Protein AF-A0A843I2T6-F1 (afdb_monomer_lite)

Structure (mmCIF, N/CA/C/O backbone):
data_AF-A0A843I2T6-F1
#
_entry.id   AF-A0A843I2T6-F1
#
loop_
_atom_site.group_PDB
_atom_site.id
_atom_site.type_symbol
_atom_site.label_atom_id
_atom_site.label_alt_id
_atom_site.label_comp_id
_atom_site.label_asym_id
_atom_site.label_entity_id
_atom_site.label_seq_id
_atom_site.pdbx_PDB_ins_code
_atom_site.Cartn_x
_atom_site.Cartn_y
_atom_site.Cartn_z
_atom_site.occupancy
_atom_site.B_iso_or_equiv
_atom_site.auth_seq_id
_atom_site.auth_comp_id
_atom_site.auth_asym_id
_atom_site.auth_atom_id
_atom_site.pdbx_PDB_model_num
ATOM 1 N N . MET A 1 1 ? 21.622 -1.164 7.988 1.00 32.25 1 MET A N 1
ATOM 2 C CA . MET A 1 1 ? 21.904 0.222 7.552 1.00 32.25 1 MET A CA 1
ATOM 3 C C . MET A 1 1 ? 20.884 0.570 6.472 1.00 32.25 1 MET A C 1
ATOM 5 O O . MET A 1 1 ? 20.943 -0.010 5.396 1.00 32.25 1 MET A O 1
ATOM 9 N N . PHE A 1 2 ? 19.864 1.380 6.776 1.00 34.75 2 PHE A N 1
ATOM 10 C CA . PHE A 1 2 ? 18.847 1.743 5.781 1.00 34.75 2 PHE A CA 1
ATOM 11 C C . PHE A 1 2 ? 19.464 2.736 4.789 1.00 34.75 2 PHE A C 1
ATOM 13 O O . PHE A 1 2 ? 19.715 3.884 5.145 1.00 34.75 2 PHE A O 1
ATOM 20 N N . ASN A 1 3 ? 19.714 2.302 3.551 1.00 35.28 3 ASN A N 1
ATOM 21 C CA . ASN A 1 3 ? 20.099 3.188 2.451 1.00 35.28 3 ASN A CA 1
ATOM 22 C C . ASN A 1 3 ? 18.896 4.063 2.053 1.00 35.28 3 ASN A C 1
ATOM 24 O O . ASN A 1 3 ? 18.200 3.804 1.071 1.00 35.28 3 ASN A O 1
ATOM 28 N N . LEU A 1 4 ? 18.616 5.097 2.847 1.00 48.75 4 LEU A N 1
ATOM 29 C CA . LEU A 1 4 ? 17.686 6.161 2.485 1.00 48.75 4 LEU A CA 1
ATOM 30 C C . LEU A 1 4 ? 18.359 7.042 1.422 1.00 48.75 4 LEU A C 1
ATOM 32 O O . LEU A 1 4 ? 19.237 7.844 1.722 1.00 48.75 4 LEU A O 1
ATOM 36 N N . GLN A 1 5 ? 17.974 6.867 0.156 1.00 47.53 5 GLN A N 1
ATOM 37 C CA . GLN A 1 5 ? 18.335 7.811 -0.905 1.00 47.53 5 GLN A CA 1
ATOM 38 C C . GLN A 1 5 ? 17.793 9.218 -0.599 1.00 47.53 5 GLN A C 1
ATOM 40 O O . GLN A 1 5 ? 16.649 9.357 -0.166 1.00 47.53 5 GLN A O 1
ATOM 45 N N . LYS A 1 6 ? 18.606 10.238 -0.931 1.00 48.12 6 LYS A N 1
ATOM 46 C CA . LYS A 1 6 ? 18.388 11.690 -0.727 1.00 48.12 6 LYS A CA 1
ATOM 47 C C . LYS A 1 6 ? 17.007 12.218 -1.135 1.00 48.12 6 LYS A C 1
ATOM 49 O O . LYS A 1 6 ? 16.535 13.198 -0.576 1.00 48.12 6 LYS A O 1
ATOM 54 N N . SER A 1 7 ? 16.359 11.578 -2.103 1.00 47.12 7 SER A N 1
ATOM 55 C CA . SER A 1 7 ? 14.939 11.758 -2.391 1.00 47.12 7 SER A CA 1
ATOM 56 C C . SER A 1 7 ? 14.423 10.469 -3.017 1.00 47.12 7 SER A C 1
ATOM 58 O O . SER A 1 7 ? 15.117 9.859 -3.833 1.00 47.12 7 SER A O 1
ATOM 60 N N . ILE A 1 8 ? 13.228 10.029 -2.636 1.00 53.94 8 ILE A N 1
ATOM 61 C CA . ILE A 1 8 ? 12.540 8.986 -3.392 1.00 53.94 8 ILE A CA 1
ATOM 62 C C . ILE A 1 8 ? 11.817 9.704 -4.530 1.00 53.94 8 ILE A C 1
ATOM 64 O O . ILE A 1 8 ? 10.924 10.504 -4.236 1.00 53.94 8 ILE A O 1
ATOM 68 N N . PRO A 1 9 ? 12.163 9.460 -5.807 1.00 61.84 9 PRO A N 1
ATOM 69 C CA . PRO A 1 9 ? 11.300 9.862 -6.903 1.00 61.84 9 PRO A CA 1
ATOM 70 C C . PRO A 1 9 ? 10.032 9.008 -6.813 1.00 61.84 9 PRO A C 1
ATOM 72 O O . PRO A 1 9 ? 9.979 7.887 -7.307 1.00 61.84 9 PRO A O 1
ATOM 75 N N . LEU A 1 10 ? 9.046 9.518 -6.081 1.00 73.06 10 LEU A N 1
ATOM 76 C CA . LEU A 1 10 ? 7.687 9.004 -6.057 1.00 73.06 10 LEU A CA 1
ATOM 77 C C . LEU A 1 10 ? 6.954 9.655 -7.232 1.00 73.06 10 LEU A C 1
ATOM 79 O O . LEU A 1 10 ? 6.808 10.883 -7.235 1.00 73.06 10 LEU A O 1
ATOM 83 N N . PRO A 1 11 ? 6.540 8.875 -8.242 1.00 75.19 11 PRO A N 1
ATOM 84 C CA . PRO A 1 11 ? 5.790 9.430 -9.354 1.00 75.19 11 PRO A CA 1
ATOM 85 C C . PRO A 1 11 ? 4.457 10.018 -8.855 1.00 75.19 11 PRO A C 1
ATOM 87 O O . PRO A 1 11 ? 3.859 9.442 -7.948 1.00 75.19 11 PRO A O 1
ATOM 90 N N . PRO A 1 12 ? 3.945 11.121 -9.432 1.00 82.69 12 PRO A N 1
ATOM 91 C CA . PRO A 1 12 ? 2.612 11.635 -9.116 1.00 82.69 12 PRO A CA 1
ATOM 92 C C . PRO A 1 12 ? 1.542 10.721 -9.726 1.00 82.69 12 PRO A C 1
ATOM 94 O O . PRO A 1 12 ? 1.003 10.983 -10.802 1.00 82.69 12 PRO A O 1
ATOM 97 N N . ILE A 1 13 ? 1.275 9.597 -9.068 1.00 87.88 13 ILE A N 1
ATOM 98 C CA . ILE A 1 13 ? 0.410 8.526 -9.571 1.00 87.88 13 ILE A CA 1
ATOM 99 C C . ILE A 1 13 ? -0.639 8.115 -8.549 1.00 87.88 13 ILE A C 1
ATOM 101 O O . ILE A 1 13 ? -0.456 8.253 -7.343 1.00 87.88 13 ILE A O 1
ATOM 105 N N . LYS A 1 14 ? -1.730 7.556 -9.069 1.00 91.69 14 LYS A N 1
ATOM 106 C CA . LYS A 1 14 ? -2.752 6.865 -8.285 1.00 91.69 14 LYS A CA 1
ATOM 107 C C . LYS A 1 14 ? -2.424 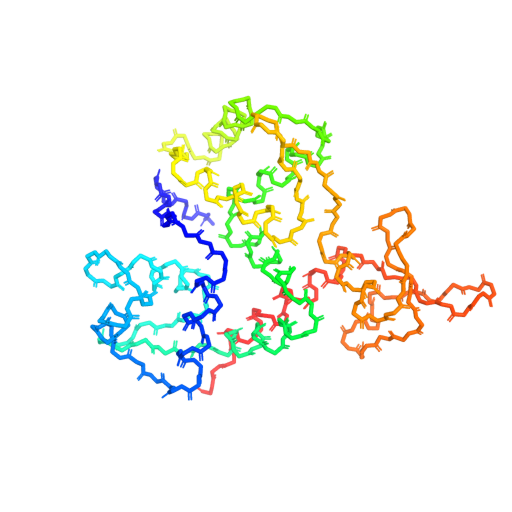5.382 -8.169 1.00 91.69 14 LYS A C 1
ATOM 109 O O . LYS A 1 14 ? -1.814 4.805 -9.074 1.00 91.69 14 LYS A O 1
ATOM 114 N N . LEU A 1 15 ? -2.899 4.755 -7.102 1.00 93.62 15 LEU A N 1
ATOM 115 C CA . LEU A 1 15 ? -2.754 3.329 -6.832 1.00 93.62 15 LEU A CA 1
ATOM 116 C C . LEU A 1 15 ? -3.365 2.472 -7.944 1.00 93.62 15 LEU A C 1
ATOM 118 O O . LEU A 1 15 ? -2.790 1.463 -8.331 1.00 93.62 15 LEU A O 1
ATOM 122 N N . GLU A 1 16 ? -4.475 2.916 -8.535 1.00 93.69 16 GLU A N 1
ATOM 123 C CA . GLU A 1 16 ? -5.108 2.242 -9.677 1.00 93.69 16 GLU A CA 1
ATOM 124 C C . GLU A 1 16 ? -4.149 2.064 -10.863 1.00 93.69 16 GLU A C 1
ATOM 126 O O . GLU A 1 16 ? -4.153 1.026 -11.523 1.00 93.69 16 GLU A O 1
ATOM 131 N N . ARG A 1 17 ? -3.263 3.039 -11.105 1.00 94.25 17 ARG A N 1
ATOM 132 C CA . ARG A 1 17 ? -2.270 2.939 -12.180 1.00 94.25 17 ARG A CA 1
ATOM 133 C C . ARG A 1 17 ? -1.202 1.890 -11.868 1.00 94.25 17 ARG A C 1
ATOM 135 O O . ARG A 1 17 ? -0.764 1.204 -12.786 1.00 94.25 17 ARG A O 1
ATOM 142 N N . LEU A 1 18 ? -0.836 1.725 -10.593 1.00 95.12 18 LEU A N 1
ATOM 143 C CA . LEU A 1 18 ? 0.053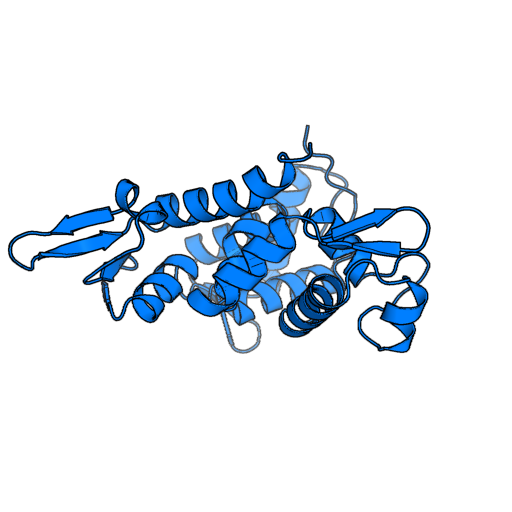 0.646 -10.145 1.00 95.12 18 LEU A CA 1
ATOM 144 C C . LEU A 1 18 ? -0.598 -0.720 -10.342 1.00 95.12 18 LEU A C 1
ATOM 146 O O . LEU A 1 18 ? 0.029 -1.616 -10.895 1.00 95.12 18 LEU A O 1
ATOM 150 N N . VAL A 1 19 ? -1.866 -0.859 -9.949 1.00 96.12 19 VAL A N 1
ATOM 151 C CA . VAL A 1 19 ? -2.630 -2.103 -10.127 1.00 96.12 19 VAL A CA 1
ATOM 152 C C . VAL A 1 19 ? -2.729 -2.463 -11.608 1.00 96.12 19 VAL A C 1
ATOM 154 O O . VAL A 1 19 ? -2.448 -3.602 -11.976 1.00 96.12 19 VAL A O 1
ATOM 157 N N . LYS A 1 20 ? -3.051 -1.495 -12.475 1.00 96.19 20 LYS A N 1
ATOM 158 C CA . LYS A 1 20 ? -3.123 -1.710 -13.927 1.00 96.19 20 LYS A CA 1
ATOM 159 C C . LYS A 1 20 ? -1.779 -2.150 -14.507 1.00 96.19 20 LYS A C 1
ATOM 161 O O . LYS A 1 20 ? -1.738 -3.104 -15.276 1.00 96.19 20 LYS A O 1
ATOM 166 N N . TYR A 1 21 ? -0.690 -1.487 -14.120 1.00 96.25 21 TYR A N 1
ATOM 167 C CA . TYR A 1 21 ? 0.658 -1.874 -14.533 1.00 96.25 21 TYR A CA 1
ATOM 168 C C . TYR A 1 21 ? 0.975 -3.317 -14.106 1.00 96.25 21 TYR A C 1
ATOM 170 O O . TYR A 1 21 ? 1.387 -4.123 -14.937 1.00 96.25 21 TYR A O 1
ATOM 178 N N . LEU A 1 22 ? 0.764 -3.656 -12.828 1.00 96.19 22 LEU A N 1
ATOM 179 C CA . LEU A 1 22 ? 1.066 -4.990 -12.295 1.00 96.19 22 LEU A CA 1
ATOM 180 C C . LEU A 1 22 ? 0.232 -6.071 -12.980 1.00 96.19 22 LEU A C 1
ATOM 182 O O . LEU A 1 22 ? 0.770 -7.114 -13.331 1.00 96.19 22 LEU A O 1
ATOM 186 N N . THR A 1 23 ? -1.053 -5.798 -13.212 1.00 96.44 23 THR A N 1
ATOM 187 C CA . THR A 1 23 ? -1.968 -6.716 -13.904 1.00 96.44 23 THR A CA 1
ATOM 188 C C . THR A 1 23 ? -1.450 -7.055 -15.298 1.00 96.44 23 THR A C 1
ATOM 190 O O . THR A 1 23 ? -1.400 -8.222 -15.671 1.00 96.44 23 THR A O 1
ATOM 193 N N . GLU A 1 24 ? -1.002 -6.052 -16.052 1.00 96.00 24 GLU A N 1
ATOM 194 C CA . GLU A 1 24 ? -0.488 -6.240 -17.411 1.00 96.00 24 GLU A CA 1
ATOM 195 C C . GLU A 1 24 ? 0.803 -7.064 -17.443 1.00 96.00 24 GLU A C 1
ATOM 197 O O . GLU A 1 24 ? 0.922 -7.983 -18.252 1.00 96.00 24 GLU A O 1
ATOM 202 N N . VAL A 1 25 ? 1.741 -6.780 -16.536 1.00 95.44 25 VAL A N 1
ATOM 203 C CA . VAL A 1 25 ? 3.002 -7.533 -16.423 1.00 95.44 25 VAL A CA 1
ATOM 204 C C . VAL A 1 25 ? 2.757 -8.974 -15.954 1.00 95.44 25 VAL A C 1
ATOM 206 O O . VAL A 1 25 ? 3.401 -9.899 -16.438 1.00 95.44 25 VAL A O 1
ATOM 209 N N . VAL A 1 26 ? 1.805 -9.194 -15.043 1.00 95.12 26 VAL A N 1
ATOM 210 C CA . VAL A 1 26 ? 1.448 -10.535 -14.551 1.00 95.12 26 VAL A CA 1
ATOM 211 C C . VAL A 1 26 ? 0.735 -11.367 -15.620 1.00 95.12 26 VAL A C 1
ATOM 213 O O . VAL A 1 26 ? 1.056 -12.538 -15.791 1.00 95.12 26 VAL A O 1
ATOM 216 N N . GLN A 1 27 ? -0.205 -10.782 -16.365 1.00 93.81 27 GLN A N 1
ATOM 217 C CA . GLN A 1 27 ? -1.011 -11.523 -17.342 1.00 93.81 27 GLN A CA 1
ATOM 218 C C . GLN A 1 27 ? -0.255 -11.867 -18.626 1.00 93.81 27 GLN A C 1
ATOM 220 O O . GLN A 1 27 ? -0.517 -12.903 -19.231 1.00 93.81 27 GLN A O 1
ATOM 225 N N . ARG A 1 28 ? 0.653 -10.994 -19.074 1.00 89.25 28 ARG A N 1
ATOM 226 C CA . ARG A 1 28 ? 1.354 -11.158 -20.359 1.00 89.25 28 ARG A CA 1
ATOM 227 C C . ARG A 1 28 ? 2.746 -11.763 -20.218 1.00 89.25 28 ARG A C 1
ATOM 229 O O . ARG A 1 28 ? 3.354 -12.121 -21.223 1.00 89.25 28 ARG A O 1
ATOM 236 N N . GLY A 1 29 ? 3.249 -11.877 -18.992 1.00 81.44 29 GLY A N 1
ATOM 237 C CA . GLY A 1 29 ? 4.629 -12.255 -18.738 1.00 81.44 29 GLY A CA 1
ATOM 238 C C . GLY A 1 29 ? 5.593 -11.089 -18.988 1.00 81.44 29 GLY A C 1
ATOM 239 O O . GLY A 1 29 ? 5.217 -9.925 -18.839 1.00 81.44 29 GLY A O 1
ATOM 240 N N . PRO A 1 30 ? 6.863 -11.367 -19.322 1.00 90.25 30 PRO A N 1
ATOM 241 C CA . PRO A 1 30 ? 7.878 -10.328 -19.400 1.00 90.25 30 PRO A CA 1
ATOM 242 C C . PRO A 1 30 ? 7.573 -9.299 -20.496 1.00 90.25 30 PRO A C 1
ATOM 244 O O . PRO A 1 30 ? 7.543 -9.646 -21.674 1.00 90.25 30 PRO A O 1
ATOM 247 N N . LEU A 1 31 ? 7.395 -8.029 -20.121 1.00 93.88 31 LEU A N 1
ATOM 248 C CA . LEU A 1 31 ? 7.054 -6.952 -21.059 1.00 93.88 31 LEU A CA 1
ATOM 249 C C . LEU A 1 31 ? 8.241 -6.013 -21.311 1.00 93.88 31 LEU A C 1
ATOM 251 O O . LEU A 1 31 ? 8.903 -5.601 -20.352 1.00 93.88 31 LEU A O 1
ATOM 255 N N . PRO A 1 32 ? 8.507 -5.607 -22.565 1.00 95.12 32 PRO A N 1
ATOM 256 C CA . PRO A 1 32 ? 9.499 -4.582 -22.856 1.00 95.12 32 PRO A CA 1
ATOM 257 C C . PRO A 1 32 ? 9.147 -3.236 -22.207 1.00 95.12 32 PRO A C 1
ATOM 259 O O . PRO A 1 32 ? 8.008 -2.771 -22.268 1.00 95.12 32 PRO A O 1
ATOM 262 N N . LEU A 1 33 ? 10.152 -2.546 -21.663 1.00 94.12 33 LEU A N 1
ATOM 263 C CA . LEU A 1 33 ? 10.007 -1.204 -21.078 1.00 94.12 33 LEU A CA 1
ATOM 264 C C . LEU A 1 33 ? 9.371 -0.196 -22.045 1.00 94.12 33 LEU A C 1
ATOM 266 O O . LEU A 1 33 ? 8.556 0.631 -21.643 1.00 94.12 33 LEU A O 1
ATOM 270 N N . GLU A 1 34 ? 9.739 -0.268 -23.323 1.00 93.88 34 GLU A N 1
ATOM 271 C CA . GLU A 1 34 ? 9.194 0.622 -24.350 1.00 93.88 34 GLU A CA 1
ATOM 272 C C . GLU A 1 34 ? 7.721 0.327 -24.643 1.00 93.88 34 GLU A C 1
ATOM 274 O O . GLU A 1 34 ? 6.950 1.256 -24.863 1.00 93.88 34 GLU A O 1
ATOM 279 N N . GLU A 1 35 ? 7.295 -0.935 -24.551 1.00 94.81 35 GLU A N 1
ATOM 280 C CA . GLU A 1 35 ? 5.884 -1.293 -24.693 1.00 94.81 35 GLU A CA 1
ATOM 281 C C . GLU A 1 35 ? 5.058 -0.731 -23.529 1.00 94.81 35 GLU A C 1
ATOM 283 O O . GLU A 1 35 ? 4.003 -0.131 -23.741 1.00 94.81 35 GLU A O 1
ATOM 288 N N . LEU A 1 36 ? 5.560 -0.843 -22.296 1.00 94.62 36 LEU A N 1
ATOM 289 C CA . LEU A 1 36 ? 4.897 -0.285 -21.115 1.00 94.62 36 LEU A CA 1
ATOM 290 C C . LEU A 1 36 ? 4.703 1.235 -21.232 1.00 94.62 36 LEU A C 1
ATOM 292 O O . LEU A 1 36 ? 3.641 1.752 -20.877 1.00 94.62 36 LEU A O 1
ATOM 296 N N . LYS A 1 37 ? 5.686 1.956 -21.783 1.00 93.81 37 LYS A N 1
ATOM 297 C CA . LYS A 1 37 ? 5.561 3.394 -22.073 1.00 93.81 37 LYS A CA 1
ATOM 298 C C . LYS A 1 37 ? 4.586 3.675 -23.210 1.00 93.81 37 LYS A C 1
ATOM 300 O O . LYS A 1 37 ? 3.719 4.532 -23.058 1.00 93.81 37 LYS A O 1
ATOM 305 N N . ALA A 1 38 ? 4.694 2.948 -24.323 1.00 93.31 38 ALA A N 1
ATOM 306 C CA . ALA A 1 38 ? 3.824 3.120 -25.487 1.00 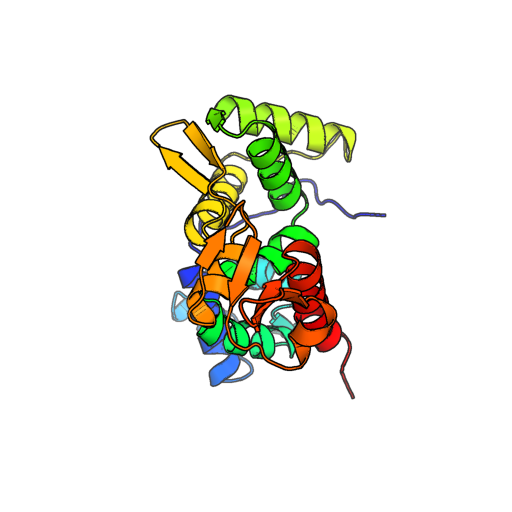93.31 38 ALA A CA 1
ATOM 307 C C . ALA A 1 38 ? 2.343 2.915 -25.131 1.00 93.31 38 ALA A C 1
ATOM 309 O O . ALA A 1 38 ? 1.469 3.603 -25.650 1.00 93.31 38 ALA A O 1
ATOM 310 N N . ARG A 1 39 ? 2.061 2.019 -24.180 1.00 92.44 39 ARG A N 1
ATOM 311 C CA . ARG A 1 39 ? 0.713 1.738 -23.664 1.00 92.44 39 ARG A CA 1
ATOM 312 C C . ARG A 1 39 ? 0.265 2.692 -22.550 1.00 92.44 39 ARG A C 1
ATOM 314 O O . ARG A 1 39 ? -0.811 2.510 -21.981 1.00 92.44 39 ARG A O 1
ATOM 321 N N . GLY A 1 40 ? 1.082 3.686 -22.201 1.00 91.62 40 GLY A N 1
ATOM 322 C CA . GLY A 1 40 ? 0.807 4.640 -21.127 1.00 91.62 40 GLY A CA 1
ATOM 323 C C . GLY A 1 40 ? 0.791 4.018 -19.727 1.00 91.62 40 GLY A C 1
ATOM 324 O O . GLY A 1 40 ? 0.266 4.628 -18.793 1.00 91.62 40 GLY A O 1
ATOM 325 N N . LEU A 1 41 ? 1.343 2.815 -19.550 1.00 92.75 41 LEU A N 1
ATOM 326 C CA . LEU A 1 41 ? 1.450 2.151 -18.247 1.00 92.75 41 LEU A CA 1
ATOM 327 C C . LEU A 1 41 ? 2.623 2.701 -17.439 1.00 92.75 41 LEU A C 1
ATOM 329 O O . LEU A 1 41 ? 2.525 2.762 -16.219 1.00 92.75 41 LEU A O 1
ATOM 333 N N . ASP A 1 42 ? 3.672 3.172 -18.111 1.00 92.88 42 ASP A N 1
ATOM 334 C CA . ASP A 1 42 ? 4.809 3.861 -17.503 1.00 92.88 42 ASP A CA 1
ATOM 335 C C . ASP A 1 42 ? 5.103 5.200 -18.196 1.00 92.88 42 ASP A C 1
ATOM 337 O O . ASP A 1 42 ? 4.578 5.502 -19.268 1.00 92.88 42 ASP A O 1
ATOM 341 N N . PHE A 1 43 ? 5.932 6.024 -17.568 1.00 89.25 43 PHE A N 1
ATOM 342 C CA . PHE A 1 43 ? 6.400 7.311 -18.066 1.00 89.25 43 PHE A CA 1
ATOM 343 C C . PHE A 1 43 ? 7.782 7.639 -17.493 1.00 89.25 43 PHE A C 1
ATOM 345 O O . PHE A 1 43 ? 8.299 6.934 -16.635 1.00 89.25 43 PHE A O 1
ATOM 352 N N . GLY A 1 44 ? 8.383 8.735 -17.951 1.00 85.56 44 GLY A N 1
ATOM 353 C CA . GLY A 1 44 ? 9.712 9.152 -17.509 1.00 85.56 44 GLY A CA 1
ATOM 354 C C . GLY A 1 44 ? 10.842 8.565 -18.359 1.00 85.56 44 GLY A C 1
ATOM 355 O O . GLY A 1 44 ? 10.634 7.790 -19.296 1.00 85.56 44 GLY A O 1
ATOM 356 N N . LYS A 1 45 ? 12.071 9.000 -18.069 1.00 82.19 45 LYS A N 1
ATOM 357 C CA . LYS A 1 45 ? 13.269 8.621 -18.836 1.00 82.19 45 LYS A CA 1
ATOM 358 C C . LYS A 1 45 ? 13.808 7.254 -18.397 1.00 82.19 45 LYS A C 1
ATOM 360 O O . LYS A 1 45 ? 13.597 6.810 -17.269 1.00 82.19 45 LYS A O 1
ATOM 365 N N . GLY A 1 46 ? 14.568 6.600 -19.278 1.00 86.19 46 GLY A N 1
ATOM 366 C CA . GLY A 1 46 ? 15.246 5.339 -18.964 1.00 86.19 46 GLY A CA 1
ATOM 367 C C . GLY A 1 46 ? 14.257 4.213 -18.660 1.00 86.19 46 GLY A C 1
ATOM 368 O O . GLY A 1 46 ? 13.413 3.908 -19.498 1.00 86.19 46 GLY A O 1
ATOM 369 N N . ARG A 1 47 ? 14.355 3.610 -17.467 1.00 84.94 47 ARG A N 1
ATOM 370 C CA . ARG A 1 47 ? 13.495 2.490 -17.038 1.00 84.94 47 ARG A CA 1
ATOM 371 C C . ARG A 1 47 ? 12.051 2.886 -16.707 1.00 84.94 47 ARG A C 1
ATOM 373 O O . ARG A 1 47 ? 11.251 2.001 -16.473 1.00 84.94 47 ARG A O 1
ATOM 380 N N . GLY A 1 48 ? 11.725 4.176 -16.694 1.00 88.81 48 GLY A N 1
ATOM 381 C CA . GLY A 1 48 ? 10.405 4.661 -16.296 1.00 88.81 48 GLY A CA 1
ATOM 382 C C . GLY A 1 48 ? 10.254 4.820 -14.781 1.00 88.81 48 GLY A C 1
ATOM 383 O O . GLY A 1 48 ? 11.040 4.290 -13.990 1.00 88.81 48 GLY A O 1
ATOM 384 N N . ASP A 1 49 ? 9.303 5.640 -14.357 1.00 90.50 49 ASP A N 1
ATOM 385 C CA . ASP A 1 49 ? 9.111 6.021 -12.959 1.00 90.50 49 ASP A CA 1
ATOM 386 C C . ASP A 1 49 ? 8.301 4.963 -12.204 1.00 90.50 49 ASP A C 1
ATOM 388 O O . ASP A 1 49 ? 8.646 4.627 -11.069 1.00 90.50 49 ASP A O 1
ATOM 392 N N . ILE A 1 50 ? 7.272 4.390 -12.841 1.00 93.31 50 ILE A N 1
ATOM 393 C CA . ILE A 1 50 ? 6.429 3.346 -12.246 1.00 93.31 50 ILE A CA 1
ATOM 394 C C . ILE A 1 50 ? 7.218 2.045 -12.125 1.00 93.31 50 ILE A C 1
ATOM 396 O O . ILE A 1 50 ? 7.222 1.452 -11.046 1.00 93.31 50 ILE A O 1
ATOM 400 N N . THR A 1 51 ? 7.949 1.638 -13.170 1.00 94.50 51 THR A N 1
ATOM 401 C CA . THR A 1 51 ? 8.796 0.437 -13.107 1.00 94.50 51 THR A CA 1
ATOM 402 C C . THR A 1 51 ? 9.813 0.548 -11.977 1.00 94.50 51 THR A C 1
ATOM 404 O O . THR A 1 51 ? 9.923 -0.367 -11.169 1.00 94.50 51 THR A O 1
ATOM 407 N N . ARG A 1 52 ? 10.530 1.677 -11.863 1.00 92.00 52 ARG A N 1
ATOM 408 C CA . ARG A 1 52 ? 11.513 1.881 -10.781 1.00 92.00 52 ARG A CA 1
ATOM 409 C C . ARG A 1 52 ? 10.872 1.833 -9.399 1.00 92.00 52 ARG A C 1
ATOM 411 O O . ARG A 1 52 ? 11.467 1.298 -8.465 1.00 92.00 52 ARG A O 1
ATOM 418 N N . PHE A 1 53 ? 9.679 2.405 -9.260 1.00 92.00 53 PHE A N 1
ATOM 419 C CA . PHE A 1 53 ? 8.949 2.381 -8.002 1.00 92.00 53 PHE A CA 1
ATOM 420 C C . PHE A 1 53 ? 8.525 0.956 -7.621 1.00 92.00 53 PHE A C 1
ATOM 422 O O . PHE A 1 53 ? 8.805 0.523 -6.508 1.00 92.00 53 PHE A O 1
ATOM 429 N N . LEU A 1 54 ? 7.927 0.201 -8.544 1.00 93.88 54 LEU A N 1
ATOM 430 C CA . LEU A 1 54 ? 7.490 -1.177 -8.300 1.00 93.88 54 LEU A CA 1
ATOM 431 C C . LEU A 1 54 ? 8.668 -2.147 -8.117 1.00 93.88 54 LEU A C 1
ATOM 433 O O . LEU A 1 54 ? 8.586 -3.047 -7.283 1.00 93.88 54 LEU A O 1
ATOM 437 N N . GLU A 1 55 ? 9.780 -1.939 -8.829 1.00 92.56 55 GLU A N 1
ATOM 438 C CA . GLU A 1 55 ? 11.024 -2.702 -8.654 1.00 92.56 55 GLU A CA 1
ATOM 439 C C . GLU A 1 55 ? 11.578 -2.518 -7.236 1.00 92.56 55 GLU A C 1
ATOM 441 O O . GLU A 1 55 ? 11.945 -3.485 -6.573 1.00 92.56 55 GLU A O 1
ATOM 446 N N . ARG A 1 56 ? 11.546 -1.287 -6.710 1.00 89.12 56 ARG A N 1
ATOM 447 C CA . ARG A 1 56 ? 11.950 -0.995 -5.327 1.00 89.12 56 ARG A CA 1
ATOM 448 C C . ARG A 1 56 ? 11.065 -1.674 -4.280 1.00 89.12 56 ARG A C 1
ATOM 450 O O . ARG A 1 56 ? 11.556 -1.998 -3.203 1.00 89.12 56 ARG A O 1
ATOM 457 N N . LEU A 1 57 ? 9.783 -1.864 -4.576 1.00 90.75 57 LEU A N 1
ATOM 458 C CA . LEU A 1 57 ? 8.858 -2.599 -3.710 1.00 90.75 57 LEU A CA 1
ATOM 459 C C . LEU A 1 57 ? 9.016 -4.124 -3.836 1.00 90.75 57 LEU A C 1
ATOM 461 O O . LEU A 1 57 ? 8.287 -4.858 -3.178 1.00 90.75 57 LEU A O 1
ATOM 465 N N . GLY A 1 58 ? 9.923 -4.611 -4.691 1.00 91.56 58 GLY A N 1
ATOM 466 C CA . GLY A 1 58 ? 10.093 -6.040 -4.959 1.00 91.56 58 GLY A CA 1
ATOM 467 C C . GLY A 1 58 ? 8.937 -6.654 -5.751 1.00 91.56 58 GLY A C 1
ATOM 468 O O . GLY A 1 58 ? 8.810 -7.875 -5.798 1.00 91.56 58 GLY A O 1
ATOM 469 N N . LEU A 1 59 ? 8.091 -5.826 -6.372 1.00 94.06 59 LEU A N 1
ATOM 470 C CA . LEU A 1 59 ? 6.902 -6.258 -7.109 1.00 94.06 59 LEU A CA 1
ATOM 471 C C . LEU A 1 59 ? 7.164 -6.471 -8.595 1.00 94.06 59 LEU A C 1
ATOM 473 O O . LEU A 1 59 ? 6.308 -7.006 -9.278 1.00 94.06 59 LEU A O 1
ATOM 477 N N . VAL A 1 60 ? 8.303 -6.044 -9.124 1.00 95.12 60 VAL A N 1
ATOM 478 C CA . VAL A 1 60 ? 8.771 -6.418 -10.464 1.00 95.12 60 VAL A CA 1
ATOM 479 C C . VAL A 1 60 ? 10.292 -6.486 -10.458 1.00 95.12 60 VAL A C 1
A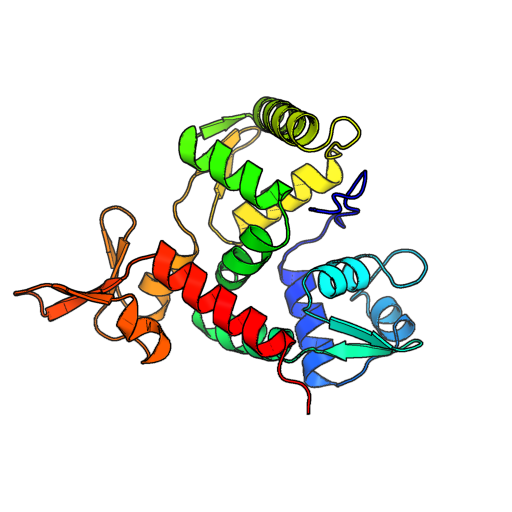TOM 481 O O . VAL A 1 60 ? 10.940 -5.963 -9.552 1.00 95.12 60 VAL A O 1
ATOM 484 N N . LYS A 1 61 ? 10.876 -7.104 -11.481 1.00 95.19 61 LYS A N 1
ATOM 485 C CA . LYS A 1 61 ? 12.323 -7.136 -11.705 1.00 95.19 61 LYS A CA 1
ATOM 486 C C . LYS A 1 61 ? 12.630 -6.760 -13.146 1.00 95.19 61 LYS A C 1
ATOM 488 O O . LYS A 1 61 ? 12.019 -7.304 -14.063 1.00 95.19 61 LYS A O 1
ATOM 493 N N . VAL A 1 62 ? 13.600 -5.877 -13.368 1.00 94.75 62 VAL A N 1
ATOM 494 C CA . VAL A 1 62 ? 14.062 -5.553 -14.723 1.00 94.75 62 VAL A CA 1
ATOM 495 C C . VAL A 1 62 ? 15.275 -6.413 -15.080 1.00 94.75 62 VAL A C 1
ATOM 497 O O . VAL A 1 62 ? 16.307 -6.358 -14.412 1.00 94.75 62 VAL A O 1
ATOM 500 N N . VAL A 1 63 ? 15.176 -7.183 -16.167 1.00 94.69 63 VAL A N 1
ATOM 501 C CA . VAL A 1 63 ? 16.301 -7.934 -16.750 1.00 94.69 63 VAL A CA 1
ATOM 502 C C . VAL A 1 63 ? 16.473 -7.504 -18.204 1.00 94.69 63 VAL A C 1
ATOM 504 O O . VAL A 1 63 ? 15.592 -7.697 -19.045 1.00 94.69 63 VAL A O 1
ATOM 507 N N . GLY A 1 64 ? 17.611 -6.875 -18.504 1.00 92.62 64 GLY A N 1
ATOM 508 C CA . GLY A 1 64 ? 17.839 -6.236 -19.799 1.00 92.62 64 GLY A CA 1
ATOM 509 C C . GLY A 1 64 ? 16.843 -5.098 -20.040 1.00 92.62 64 GLY A C 1
ATOM 510 O O . GLY A 1 64 ? 16.832 -4.114 -19.302 1.00 92.62 64 GLY A O 1
ATOM 511 N N . LYS A 1 65 ? 16.013 -5.235 -21.080 1.00 93.44 65 LYS A N 1
ATOM 512 C CA . LYS A 1 65 ? 14.950 -4.275 -21.437 1.00 93.44 65 LYS A CA 1
ATOM 513 C C . LYS A 1 65 ? 13.543 -4.748 -21.062 1.00 93.44 65 LYS A C 1
ATOM 515 O O . LYS A 1 65 ? 12.584 -4.055 -21.388 1.00 93.44 65 LYS A O 1
ATOM 520 N N . ASN A 1 66 ? 13.427 -5.894 -20.395 1.00 95.81 66 ASN A N 1
ATOM 521 C CA . ASN A 1 66 ? 12.149 -6.516 -20.076 1.00 95.81 66 ASN A CA 1
ATOM 522 C C . ASN A 1 66 ? 11.873 -6.445 -18.574 1.00 95.81 66 ASN A C 1
ATOM 524 O O . ASN A 1 66 ? 12.782 -6.585 -17.750 1.00 95.81 66 ASN A O 1
ATOM 528 N N . VAL A 1 67 ? 10.607 -6.239 -18.235 1.00 96.75 67 VAL A N 1
ATOM 529 C CA . VAL A 1 67 ? 10.081 -6.221 -16.873 1.00 96.75 67 VAL A CA 1
ATOM 530 C C . VAL A 1 67 ? 9.394 -7.546 -16.603 1.00 96.75 67 VAL A C 1
ATOM 532 O O . VAL A 1 67 ? 8.497 -7.934 -17.341 1.00 96.75 67 VAL A O 1
ATOM 535 N N . TYR A 1 68 ? 9.801 -8.213 -15.531 1.00 96.56 68 TYR A N 1
ATOM 536 C CA . TYR A 1 68 ? 9.279 -9.500 -15.095 1.00 96.56 68 TYR A CA 1
ATOM 537 C C . TYR A 1 68 ? 8.443 -9.308 -13.825 1.00 96.56 68 TYR A C 1
ATOM 539 O O . TYR A 1 68 ? 8.880 -8.569 -12.932 1.00 96.56 68 TYR A O 1
ATOM 547 N N . PRO A 1 69 ? 7.284 -9.975 -13.696 1.00 95.69 69 PRO A N 1
ATOM 548 C CA . PRO A 1 69 ? 6.602 -10.064 -12.413 1.00 95.69 69 PRO A CA 1
ATOM 549 C C . PRO A 1 69 ? 7.441 -10.906 -11.440 1.00 95.69 69 PRO A C 1
ATOM 551 O O . PRO A 1 69 ? 8.131 -11.845 -11.840 1.00 95.69 69 PRO A O 1
ATOM 554 N N . THR A 1 70 ? 7.386 -10.572 -10.158 1.00 93.88 70 THR A N 1
ATOM 555 C CA . THR A 1 70 ? 7.926 -11.391 -9.067 1.00 93.88 70 THR A CA 1
ATOM 556 C C . THR A 1 70 ? 6.804 -12.248 -8.476 1.00 93.88 70 THR A C 1
ATOM 558 O O . THR A 1 70 ? 5.629 -11.934 -8.677 1.00 93.88 70 THR A O 1
ATOM 561 N N . PRO A 1 71 ? 7.095 -13.311 -7.705 1.00 92.69 71 PRO A N 1
ATOM 562 C CA . PRO A 1 71 ? 6.023 -14.065 -7.053 1.00 92.69 71 PRO A CA 1
ATOM 563 C C . PRO A 1 71 ? 5.212 -13.190 -6.073 1.00 92.69 71 PRO A C 1
ATOM 565 O O . PRO A 1 71 ? 4.013 -13.397 -5.903 1.00 92.69 71 PRO A O 1
ATOM 568 N N . ALA A 1 72 ? 5.816 -12.124 -5.529 1.00 92.88 72 ALA A N 1
ATOM 569 C CA . ALA A 1 72 ? 5.113 -11.108 -4.746 1.00 92.88 72 ALA A CA 1
ATOM 570 C C . ALA A 1 72 ? 4.045 -10.337 -5.546 1.00 92.88 72 ALA A C 1
ATOM 572 O O . ALA A 1 72 ? 3.015 -9.984 -4.978 1.00 92.88 72 ALA A O 1
ATOM 573 N N . SER A 1 73 ? 4.235 -10.089 -6.850 1.00 94.31 73 SER A N 1
ATOM 574 C CA . SER A 1 73 ? 3.210 -9.447 -7.693 1.00 94.31 73 SER A CA 1
ATOM 575 C C . SER A 1 73 ? 1.973 -10.323 -7.839 1.00 94.31 73 SER A C 1
ATOM 577 O O . SER A 1 73 ? 0.857 -9.818 -7.738 1.00 94.31 73 SER A O 1
ATOM 579 N N . TYR A 1 74 ? 2.173 -11.623 -8.079 1.00 93.88 74 TYR A N 1
ATOM 580 C CA . TYR A 1 74 ? 1.078 -12.587 -8.199 1.00 93.88 74 TYR A CA 1
ATOM 581 C C . TYR A 1 74 ? 0.301 -12.679 -6.886 1.00 93.88 74 TYR A C 1
ATOM 583 O O . TYR A 1 74 ? -0.924 -12.563 -6.884 1.00 93.88 74 TYR A O 1
ATOM 591 N N . GLU A 1 75 ? 1.017 -12.804 -5.767 1.00 93.50 75 GLU A N 1
ATOM 592 C CA . GLU A 1 75 ? 0.403 -12.873 -4.443 1.00 93.50 75 GLU A CA 1
ATOM 593 C C . GLU A 1 75 ? -0.355 -11.583 -4.099 1.00 93.50 75 GLU A C 1
ATOM 595 O O . GLU A 1 75 ? -1.489 -11.636 -3.626 1.00 93.50 75 GLU A O 1
ATOM 600 N N . LEU A 1 76 ? 0.225 -10.415 -4.405 1.00 95.25 76 LEU A N 1
ATOM 601 C CA . LEU A 1 76 ? -0.427 -9.120 -4.213 1.00 95.25 76 LEU A CA 1
ATOM 602 C C . LEU A 1 76 ? -1.735 -9.034 -4.991 1.00 95.25 76 LEU A C 1
ATOM 604 O O . LEU A 1 76 ? -2.741 -8.637 -4.412 1.00 95.25 76 LEU A O 1
ATOM 608 N N . LEU A 1 77 ? -1.738 -9.382 -6.282 1.00 95.12 77 LEU A N 1
ATOM 609 C CA . LEU A 1 77 ? -2.948 -9.305 -7.105 1.00 95.12 77 LEU A CA 1
ATOM 610 C C . LEU A 1 77 ? -4.008 -10.321 -6.663 1.00 95.12 77 LEU A C 1
ATOM 612 O O . LEU A 1 77 ? -5.188 -9.981 -6.642 1.00 95.12 77 LEU A O 1
ATOM 616 N N . SER A 1 78 ? -3.600 -11.518 -6.236 1.00 93.38 78 SER A N 1
ATOM 617 C CA . SER A 1 78 ? -4.504 -12.510 -5.639 1.00 93.38 78 SER A CA 1
ATOM 618 C C . SER A 1 78 ? -5.201 -11.948 -4.395 1.00 93.38 78 SER A C 1
ATOM 620 O O . SER A 1 78 ? -6.430 -11.921 -4.310 1.00 93.38 78 SER A O 1
ATOM 622 N N . LEU A 1 79 ? -4.429 -11.386 -3.461 1.00 93.44 79 LEU A N 1
ATOM 623 C CA . LEU A 1 79 ? -4.956 -10.786 -2.234 1.00 93.44 79 LEU A CA 1
ATOM 624 C C . LEU A 1 79 ? -5.704 -9.470 -2.486 1.00 93.44 79 LEU A C 1
ATOM 626 O O . LEU A 1 79 ? -6.605 -9.133 -1.722 1.00 93.44 79 LEU A O 1
ATOM 630 N N . TYR A 1 80 ? -5.389 -8.740 -3.559 1.00 95.38 80 TYR A N 1
ATOM 631 C CA . TYR A 1 80 ? -6.112 -7.534 -3.968 1.00 95.38 80 TYR A CA 1
ATOM 632 C C . TYR A 1 80 ? -7.575 -7.837 -4.315 1.00 95.38 80 TYR A C 1
ATOM 634 O O . TYR A 1 80 ? -8.443 -7.016 -4.034 1.00 95.38 80 TYR A O 1
ATOM 642 N N . HIS A 1 81 ? -7.886 -9.014 -4.866 1.00 91.12 81 HIS A N 1
ATOM 643 C CA . HIS A 1 81 ? -9.278 -9.409 -5.107 1.00 91.12 81 HIS A CA 1
ATOM 644 C C . HIS A 1 81 ? -10.084 -9.587 -3.814 1.00 91.12 81 HIS A C 1
ATOM 646 O O . HIS A 1 81 ? -11.292 -9.366 -3.820 1.00 91.12 81 HIS A O 1
ATOM 652 N N . LEU A 1 82 ? -9.418 -9.943 -2.713 1.00 92.00 82 LEU A N 1
ATOM 653 C CA . LEU A 1 82 ? -10.044 -10.157 -1.410 1.00 92.00 82 LEU A CA 1
ATOM 654 C C . LEU A 1 82 ? -10.078 -8.879 -0.558 1.00 92.00 82 LEU A C 1
ATOM 656 O O . LEU A 1 82 ? -11.111 -8.522 -0.003 1.00 92.00 82 LEU A O 1
ATOM 660 N N . LEU A 1 83 ? -8.941 -8.191 -0.446 1.00 94.81 83 LEU A N 1
ATOM 661 C CA . LEU A 1 83 ? -8.733 -7.065 0.474 1.00 94.81 83 LEU A CA 1
ATOM 662 C C . LEU A 1 83 ? -8.765 -5.700 -0.229 1.00 94.81 83 LEU A C 1
ATOM 664 O O . LEU A 1 83 ? -8.635 -4.654 0.413 1.00 94.81 83 LEU A O 1
ATOM 668 N N . GLY A 1 84 ? -8.918 -5.684 -1.553 1.00 95.56 84 GLY A N 1
ATOM 669 C CA . GLY A 1 84 ? -8.900 -4.470 -2.354 1.00 95.56 84 GLY A CA 1
ATOM 670 C C . GLY A 1 84 ? -7.588 -3.702 -2.209 1.00 95.56 84 GLY A C 1
ATOM 671 O O . GLY A 1 84 ? -6.504 -4.260 -2.040 1.00 95.56 84 GLY A O 1
ATOM 672 N N . ARG A 1 85 ? -7.691 -2.371 -2.234 1.00 96.56 85 ARG A N 1
ATOM 673 C CA . ARG A 1 85 ? -6.546 -1.451 -2.138 1.00 96.56 85 ARG A CA 1
ATOM 674 C C . ARG A 1 85 ? -5.793 -1.546 -0.811 1.00 96.56 85 ARG A C 1
ATOM 676 O O . ARG A 1 85 ? -4.616 -1.195 -0.777 1.00 96.56 85 ARG A O 1
ATOM 683 N N . ALA A 1 86 ? -6.428 -2.050 0.248 1.00 96.31 86 ALA A N 1
ATOM 684 C CA . ALA A 1 86 ? -5.820 -2.141 1.570 1.00 96.31 86 ALA A CA 1
ATOM 685 C C . ALA A 1 86 ? -4.552 -3.011 1.586 1.00 96.31 86 ALA A C 1
ATOM 687 O O . ALA A 1 86 ? -3.651 -2.746 2.377 1.00 96.31 86 ALA A O 1
ATOM 688 N N . ILE A 1 87 ? -4.422 -3.979 0.667 1.00 95.69 87 ILE A N 1
ATOM 689 C CA . ILE A 1 87 ? -3.249 -4.865 0.575 1.00 95.69 87 ILE A CA 1
ATOM 690 C C . ILE A 1 87 ? -1.924 -4.125 0.340 1.00 95.69 87 ILE A C 1
ATOM 692 O O . ILE A 1 87 ? -0.855 -4.626 0.681 1.00 95.69 87 ILE A O 1
ATOM 696 N N . PHE A 1 88 ? -1.971 -2.908 -0.204 1.00 95.69 88 PHE A N 1
ATOM 697 C CA . PHE A 1 88 ? -0.773 -2.091 -0.375 1.00 95.69 88 PHE A CA 1
ATOM 698 C C . PHE A 1 88 ? -0.263 -1.494 0.940 1.00 95.69 88 PHE A C 1
ATOM 700 O O . PHE A 1 88 ? 0.895 -1.084 0.997 1.00 95.69 88 PHE A O 1
ATOM 707 N N . HIS A 1 89 ? -1.084 -1.456 1.998 1.00 95.69 89 HIS A N 1
ATOM 708 C CA . HIS A 1 89 ? -0.683 -0.902 3.288 1.00 95.69 89 HIS A CA 1
ATOM 709 C C . HIS A 1 89 ? 0.531 -1.634 3.887 1.00 95.69 89 HIS A C 1
ATOM 711 O O . HIS A 1 89 ? 1.526 -0.947 4.119 1.00 95.69 89 HIS A O 1
ATOM 717 N N . PRO A 1 90 ? 0.534 -2.976 4.054 1.00 93.38 90 PRO A N 1
ATOM 718 C CA . PRO A 1 90 ? 1.710 -3.715 4.517 1.00 93.38 90 PRO A CA 1
ATOM 719 C C . PRO A 1 90 ? 2.974 -3.406 3.707 1.00 93.38 90 PRO A C 1
ATOM 721 O O . PRO A 1 90 ? 4.016 -3.095 4.274 1.00 93.38 90 PRO A O 1
ATOM 724 N N . ILE A 1 91 ? 2.880 -3.391 2.373 1.00 92.25 91 ILE A N 1
ATOM 725 C CA . ILE A 1 91 ? 4.039 -3.132 1.504 1.00 92.25 91 ILE A CA 1
ATOM 726 C C . ILE A 1 91 ? 4.559 -1.709 1.690 1.00 92.25 91 ILE A C 1
ATOM 728 O O . ILE A 1 91 ? 5.758 -1.498 1.868 1.00 92.25 91 ILE A O 1
ATOM 732 N N . PHE A 1 92 ? 3.684 -0.706 1.657 1.00 93.88 92 PHE A N 1
ATOM 733 C CA . PHE A 1 92 ? 4.114 0.679 1.817 1.00 93.88 92 PHE A CA 1
ATOM 734 C C . PHE A 1 92 ? 4.648 0.939 3.224 1.00 93.88 92 PHE A C 1
ATOM 736 O O . PHE A 1 92 ? 5.654 1.630 3.371 1.00 93.88 92 PHE A O 1
ATOM 743 N N . TYR A 1 93 ? 4.029 0.360 4.250 1.00 93.00 93 TYR A N 1
ATOM 744 C CA . TYR A 1 93 ? 4.471 0.496 5.632 1.00 93.00 93 TYR A CA 1
ATOM 745 C C . TYR A 1 93 ? 5.865 -0.107 5.857 1.00 93.00 93 TYR A C 1
ATOM 747 O O . TYR A 1 93 ? 6.678 0.478 6.576 1.00 93.00 93 TYR A O 1
ATOM 755 N N . SER A 1 94 ? 6.181 -1.215 5.191 1.00 88.94 94 SER A N 1
ATOM 756 C CA . SER A 1 94 ? 7.474 -1.889 5.340 1.00 88.94 94 SER A CA 1
ATOM 757 C C . SER A 1 94 ? 8.578 -1.312 4.463 1.00 88.94 94 SER A C 1
ATOM 759 O O . SER A 1 94 ? 9.697 -1.100 4.931 1.00 88.94 94 SER A O 1
ATOM 761 N N . TYR A 1 95 ? 8.279 -1.006 3.199 1.00 88.38 95 TYR A N 1
ATOM 762 C CA . TYR A 1 95 ? 9.292 -0.610 2.215 1.00 88.38 95 TYR A CA 1
ATOM 763 C C . TYR A 1 95 ? 9.461 0.910 2.068 1.00 88.38 95 TYR A C 1
ATOM 765 O O . TYR A 1 95 ? 10.496 1.372 1.573 1.00 88.38 95 TYR A O 1
ATOM 773 N N . LEU A 1 96 ? 8.477 1.711 2.495 1.00 90.38 96 LEU A N 1
ATOM 774 C CA . LEU A 1 96 ? 8.493 3.171 2.372 1.00 90.38 96 LEU A CA 1
ATOM 775 C C . LEU A 1 96 ? 8.482 3.820 3.758 1.00 90.38 96 LEU A C 1
ATOM 777 O O . LEU A 1 96 ? 7.439 4.159 4.314 1.00 90.38 96 LEU A O 1
ATOM 781 N N . ILE A 1 97 ? 9.674 4.077 4.296 1.00 90.00 97 ILE A N 1
ATOM 782 C CA . ILE A 1 97 ? 9.849 4.731 5.603 1.00 90.00 97 ILE A CA 1
ATOM 783 C C . ILE A 1 97 ? 9.063 6.045 5.731 1.00 90.00 97 ILE A C 1
ATOM 785 O O . ILE A 1 97 ? 8.506 6.331 6.785 1.00 90.00 97 ILE A O 1
ATOM 789 N N . GLN A 1 98 ? 8.949 6.827 4.656 1.00 92.12 98 GLN A N 1
ATOM 790 C CA . GLN A 1 98 ? 8.171 8.065 4.653 1.00 92.12 98 GLN A CA 1
ATOM 791 C C . GLN A 1 98 ? 6.673 7.797 4.825 1.00 92.12 98 GLN A C 1
ATOM 793 O O . GLN A 1 98 ? 6.019 8.520 5.568 1.00 92.12 98 GLN A O 1
ATOM 798 N N . TYR A 1 99 ? 6.132 6.754 4.186 1.00 95.06 99 TYR A N 1
ATOM 799 C CA . TYR A 1 99 ? 4.735 6.358 4.370 1.00 95.06 99 TYR A CA 1
ATOM 800 C C . TYR A 1 99 ? 4.485 5.898 5.808 1.00 95.06 99 TYR A C 1
ATOM 802 O O . TYR A 1 99 ? 3.531 6.351 6.436 1.00 95.06 99 TYR A O 1
ATOM 810 N N . LYS A 1 100 ? 5.381 5.069 6.359 1.00 94.62 100 LYS A N 1
ATOM 811 C CA . LYS A 1 100 ? 5.329 4.626 7.758 1.00 94.62 100 LYS A CA 1
ATOM 812 C C . LYS A 1 100 ? 5.313 5.798 8.739 1.00 94.62 100 LYS A C 1
ATOM 814 O O . LYS A 1 100 ? 4.482 5.829 9.641 1.00 94.62 100 LYS A O 1
ATOM 819 N N . LEU A 1 101 ? 6.200 6.775 8.549 1.00 95.75 101 LEU A N 1
ATOM 820 C CA . LEU A 1 101 ? 6.250 7.973 9.389 1.00 95.75 101 LEU A CA 1
ATOM 821 C C . LEU A 1 101 ? 4.969 8.807 9.264 1.00 95.75 101 LEU A C 1
ATOM 823 O O . LEU A 1 101 ? 4.401 9.175 10.285 1.00 95.75 101 LEU A O 1
ATOM 827 N N . ILE A 1 102 ? 4.479 9.048 8.042 1.00 96.94 102 ILE A N 1
ATOM 828 C CA . ILE A 1 102 ? 3.204 9.749 7.810 1.00 96.94 102 ILE A CA 1
ATOM 829 C C . ILE A 1 102 ? 2.062 9.046 8.548 1.00 96.94 102 ILE A C 1
ATOM 831 O O . ILE A 1 102 ? 1.310 9.695 9.272 1.00 96.94 102 ILE A O 1
ATOM 835 N N . TYR A 1 103 ? 1.947 7.727 8.385 1.00 97.56 103 TYR A N 1
ATOM 836 C CA . TYR A 1 103 ? 0.908 6.929 9.027 1.00 97.56 103 TYR A CA 1
ATOM 837 C C . TYR A 1 103 ? 0.967 7.039 10.549 1.00 97.56 103 TYR A C 1
ATOM 839 O O . TYR A 1 103 ? -0.053 7.320 11.171 1.00 97.56 103 TYR A O 1
ATOM 847 N N . ASN A 1 104 ? 2.153 6.898 11.142 1.00 96.81 104 ASN A N 1
ATOM 848 C CA . ASN A 1 104 ? 2.325 6.970 12.591 1.00 96.81 104 ASN A CA 1
ATOM 849 C C . ASN A 1 104 ? 2.001 8.361 13.149 1.00 96.81 104 ASN A C 1
ATOM 851 O O . ASN A 1 104 ? 1.271 8.452 14.132 1.00 96.81 104 ASN A O 1
ATOM 855 N N . ILE A 1 105 ? 2.465 9.433 12.496 1.00 97.38 105 ILE A N 1
ATOM 856 C CA . ILE A 1 105 ? 2.180 10.813 12.921 1.00 97.38 105 ILE A CA 1
ATOM 857 C C . ILE A 1 105 ? 0.671 11.092 12.864 1.00 97.38 105 ILE A C 1
ATOM 859 O O . ILE A 1 105 ? 0.101 11.626 13.815 1.00 97.38 105 ILE A O 1
ATOM 863 N N . ILE A 1 106 ? -0.002 10.717 11.768 1.00 97.69 106 ILE A N 1
ATOM 864 C CA . ILE A 1 106 ? -1.452 10.925 11.625 1.00 97.69 106 ILE A CA 1
ATOM 865 C C . ILE A 1 106 ? -2.227 10.066 12.634 1.00 97.69 106 ILE A C 1
ATOM 867 O O . ILE A 1 106 ? -3.182 10.563 13.225 1.00 97.69 106 ILE A O 1
ATOM 871 N N . LYS A 1 107 ? -1.820 8.809 12.859 1.00 96.12 107 LYS A N 1
ATOM 872 C CA . LYS A 1 107 ? -2.433 7.906 13.848 1.00 96.12 107 LYS A CA 1
ATOM 873 C C . LYS A 1 107 ? -2.334 8.473 15.265 1.00 96.12 107 LYS A C 1
ATOM 875 O O . LYS A 1 107 ? -3.314 8.429 15.997 1.00 96.12 107 LYS A O 1
ATOM 880 N N . GLU A 1 108 ? -1.181 9.024 15.636 1.00 96.69 108 GLU A N 1
ATOM 881 C CA . GLU A 1 108 ? -0.956 9.620 16.957 1.00 96.69 108 GLU A CA 1
ATOM 882 C C . GLU A 1 108 ? -1.751 10.917 17.147 1.00 96.69 108 GLU A C 1
ATOM 884 O O . GLU A 1 108 ? -2.410 11.104 18.167 1.00 96.69 108 GLU A O 1
ATOM 889 N N . LYS A 1 109 ? -1.728 11.813 16.155 1.00 96.31 109 LYS A N 1
ATOM 890 C CA . LYS A 1 109 ? -2.398 13.118 16.254 1.00 96.31 109 LYS A CA 1
ATOM 891 C C . LYS A 1 109 ? -3.889 13.076 15.944 1.00 96.31 109 LYS A C 1
ATOM 893 O O . LYS A 1 109 ? -4.582 14.059 16.197 1.00 96.31 109 LYS A O 1
ATOM 898 N N . ASN A 1 110 ? -4.378 11.982 15.361 1.00 95.44 110 ASN A N 1
ATOM 899 C CA . ASN A 1 110 ? -5.725 11.774 14.822 1.00 95.44 110 ASN A CA 1
ATOM 900 C C . ASN A 1 110 ? -6.129 12.724 13.670 1.00 95.44 110 ASN A C 1
ATOM 902 O O . ASN A 1 110 ? -6.803 12.303 12.732 1.00 95.44 110 ASN A O 1
ATOM 906 N N . LYS A 1 111 ? -5.718 13.996 13.697 1.00 96.88 111 LYS A N 1
ATOM 907 C CA . LYS A 1 111 ? -5.973 15.010 12.672 1.00 96.88 111 LYS A CA 1
ATOM 908 C C . LYS A 1 111 ? -4.824 16.019 12.618 1.00 96.88 111 LYS A C 1
ATOM 910 O O . LYS A 1 111 ? -4.356 16.481 13.653 1.00 96.88 111 LYS A O 1
ATOM 915 N N . VAL A 1 112 ? -4.374 16.380 11.416 1.00 97.62 112 VAL A N 1
ATOM 916 C CA . VAL A 1 112 ? -3.234 17.288 11.213 1.00 97.62 112 VAL A CA 1
ATOM 917 C C . VAL A 1 112 ? -3.355 18.060 9.896 1.00 97.62 112 VAL A C 1
ATOM 919 O O . VAL A 1 112 ? -3.868 17.540 8.901 1.00 97.62 112 VAL A O 1
ATOM 922 N N . LYS A 1 113 ? -2.868 19.305 9.871 1.00 97.81 113 LYS A N 1
ATOM 923 C CA . LYS A 1 113 ? -2.741 20.094 8.637 1.00 97.81 113 LYS A CA 1
ATOM 924 C C . LYS A 1 113 ? -1.589 19.574 7.786 1.00 97.81 113 LYS A C 1
ATOM 926 O O . LYS A 1 113 ? -0.527 19.237 8.305 1.00 97.81 113 LYS A O 1
ATOM 931 N N . LEU A 1 114 ? -1.757 19.561 6.467 1.00 97.12 114 LEU A N 1
ATOM 932 C CA . LEU A 1 114 ? -0.770 19.023 5.526 1.00 97.12 114 LEU A CA 1
ATOM 933 C C . LEU A 1 114 ? 0.593 19.716 5.636 1.00 97.12 114 LEU A C 1
ATOM 935 O O . LEU A 1 114 ? 1.617 19.039 5.603 1.00 97.12 114 LEU A O 1
ATOM 939 N N . ASN A 1 115 ? 0.607 21.038 5.818 1.00 96.12 115 ASN A N 1
ATOM 940 C CA . ASN A 1 115 ? 1.849 21.798 5.975 1.00 96.12 115 ASN A CA 1
ATOM 941 C C . ASN A 1 115 ? 2.607 21.408 7.253 1.00 96.12 115 ASN A C 1
ATOM 943 O O . ASN A 1 115 ? 3.831 21.273 7.226 1.00 96.12 115 ASN A O 1
ATOM 947 N N . ASP A 1 116 ? 1.892 21.212 8.361 1.00 97.19 116 ASP A N 1
ATOM 948 C CA . ASP A 1 116 ? 2.497 20.840 9.642 1.00 97.19 116 ASP A CA 1
ATOM 949 C C . ASP A 1 116 ? 2.995 19.395 9.603 1.00 97.19 116 ASP A C 1
ATOM 951 O O . ASP A 1 116 ? 4.130 19.118 9.992 1.00 97.19 116 ASP A O 1
ATOM 955 N N . LEU A 1 117 ? 2.205 18.501 9.003 1.00 97.44 117 LEU A N 1
ATOM 956 C CA . LEU A 1 117 ? 2.589 17.115 8.767 1.00 97.44 117 LEU A CA 1
ATOM 957 C C . LEU A 1 117 ? 3.857 17.006 7.912 1.00 97.44 117 LEU A C 1
ATOM 959 O O . LEU A 1 117 ? 4.740 16.213 8.229 1.00 97.44 117 LEU A O 1
ATOM 963 N N . GLN A 1 118 ? 3.983 17.795 6.840 1.00 95.69 118 GLN A N 1
ATOM 964 C CA . GLN A 1 118 ? 5.176 17.761 5.991 1.00 95.69 118 GLN A CA 1
ATOM 965 C C . GLN A 1 118 ? 6.424 18.255 6.736 1.00 95.69 118 GLN A C 1
ATOM 967 O O . GLN A 1 118 ? 7.501 17.671 6.589 1.00 95.69 118 GLN A O 1
ATOM 972 N N . LYS A 1 119 ? 6.295 19.312 7.549 1.00 95.31 119 LYS A N 1
ATOM 973 C CA . LYS A 1 119 ? 7.391 19.825 8.387 1.00 95.31 119 LYS A CA 1
ATOM 974 C C . LYS A 1 119 ? 7.835 18.790 9.416 1.00 95.31 119 LYS A C 1
ATOM 976 O O . LYS A 1 119 ? 9.030 18.534 9.549 1.00 95.31 119 LYS A O 1
ATOM 981 N N . GLU A 1 120 ? 6.885 18.179 10.114 1.00 96.38 120 GLU A N 1
ATOM 982 C CA . GLU A 1 120 ? 7.156 17.156 11.123 1.00 96.38 120 GLU A CA 1
ATOM 983 C C . GLU A 1 120 ? 7.780 15.908 10.497 1.00 96.38 120 GLU A C 1
ATOM 985 O O . GLU A 1 120 ? 8.817 15.439 10.963 1.00 96.38 120 GLU A O 1
ATOM 990 N N . LEU A 1 121 ? 7.246 15.439 9.368 1.00 95.06 121 LEU A N 1
ATOM 991 C CA . LEU A 1 121 ? 7.838 14.353 8.593 1.00 95.06 121 LEU A CA 1
ATOM 992 C C . LEU A 1 121 ? 9.297 14.647 8.225 1.00 95.06 121 LEU A C 1
ATOM 994 O O . LEU A 1 121 ? 10.161 13.803 8.450 1.00 95.06 121 LEU A O 1
ATOM 998 N N . ASN A 1 122 ? 9.590 15.835 7.689 1.00 92.88 122 ASN A N 1
ATOM 999 C CA . ASN A 1 122 ? 10.960 16.211 7.337 1.00 92.88 122 ASN A CA 1
ATOM 1000 C C . ASN A 1 122 ? 11.877 16.294 8.563 1.00 92.88 122 ASN A C 1
ATOM 1002 O O . ASN A 1 122 ? 13.026 15.878 8.462 1.00 92.88 122 ASN A O 1
ATOM 1006 N N . LYS A 1 123 ? 11.369 16.727 9.725 1.00 93.31 123 LYS A N 1
ATOM 1007 C CA . LYS A 1 123 ? 12.107 16.685 10.998 1.00 93.31 123 LYS A CA 1
ATOM 1008 C C . LYS A 1 123 ? 12.442 15.247 11.418 1.00 93.31 123 LYS A C 1
ATOM 1010 O O . LYS A 1 123 ? 13.562 14.970 11.842 1.00 93.31 123 LYS A O 1
ATOM 1015 N N . HIS A 1 124 ? 11.506 14.308 11.273 1.00 92.19 124 HIS A N 1
ATOM 1016 C CA . HIS A 1 124 ? 11.776 12.889 11.536 1.00 92.19 124 HIS A CA 1
ATOM 1017 C C . HIS A 1 124 ? 12.780 12.300 10.537 1.00 92.19 124 HIS A C 1
ATOM 1019 O O . HIS A 1 124 ? 13.701 11.593 10.943 1.00 92.19 124 HIS A O 1
ATOM 1025 N N . ILE A 1 125 ? 12.643 12.613 9.244 1.00 89.44 125 ILE A N 1
ATOM 1026 C CA . ILE A 1 125 ? 13.576 12.153 8.207 1.00 89.44 125 ILE A CA 1
ATOM 1027 C C . ILE A 1 125 ? 14.982 12.698 8.472 1.00 89.44 125 ILE A C 1
ATOM 1029 O O . ILE A 1 125 ? 15.926 11.915 8.418 1.00 89.44 125 ILE A O 1
ATOM 1033 N N . SER A 1 126 ? 15.136 13.983 8.810 1.00 87.25 126 SER A N 1
ATOM 1034 C CA . SER A 1 126 ? 16.447 14.583 9.083 1.00 87.25 126 SER A CA 1
ATOM 1035 C C . SER A 1 126 ? 17.131 13.971 10.305 1.00 87.25 126 SER A C 1
ATOM 1037 O O . SER A 1 126 ? 18.348 13.822 10.311 1.00 87.25 126 SER A O 1
ATOM 1039 N N . ASN A 1 127 ? 16.365 13.555 11.317 1.00 88.56 127 ASN A N 1
ATOM 1040 C CA . ASN A 1 127 ? 16.919 12.863 12.483 1.00 88.56 127 ASN A CA 1
ATOM 1041 C C . ASN A 1 127 ? 17.456 11.464 12.135 1.00 88.56 127 ASN A C 1
ATOM 1043 O O . ASN A 1 127 ? 18.411 11.002 12.752 1.00 88.56 127 ASN A O 1
ATOM 1047 N N . ILE A 1 128 ? 16.855 10.790 11.149 1.00 85.25 128 ILE A N 1
ATOM 1048 C CA . ILE A 1 128 ? 17.300 9.472 10.667 1.00 85.25 128 ILE A CA 1
ATOM 1049 C C . ILE A 1 128 ? 18.444 9.621 9.651 1.00 85.25 128 ILE A C 1
ATOM 1051 O O . ILE A 1 128 ? 19.378 8.823 9.626 1.00 85.25 128 ILE A O 1
ATOM 1055 N N . SER A 1 129 ? 18.360 10.627 8.782 1.00 80.88 129 SER A N 1
ATOM 1056 C CA . SER A 1 129 ? 19.312 10.916 7.714 1.00 80.88 129 SER A CA 1
ATOM 1057 C C . SER A 1 129 ? 19.364 12.432 7.470 1.00 80.88 129 SER A C 1
ATOM 1059 O O . SER A 1 129 ? 18.527 12.958 6.733 1.00 80.88 129 SER A O 1
ATOM 1061 N N . PRO A 1 130 ? 20.361 13.148 8.030 1.00 78.88 130 PRO A N 1
ATOM 1062 C CA . PRO A 1 130 ? 20.414 14.618 8.021 1.00 78.88 130 PRO A CA 1
ATOM 1063 C C . PRO A 1 130 ? 20.386 15.284 6.642 1.00 78.88 130 PRO A C 1
ATOM 1065 O O . PRO A 1 130 ? 20.027 16.450 6.529 1.00 78.88 130 PRO A O 1
ATOM 1068 N N . SER A 1 131 ? 20.759 14.556 5.586 1.00 77.75 131 SER A N 1
ATOM 1069 C CA . SER A 1 131 ? 20.775 15.062 4.205 1.00 77.75 131 SER A CA 1
ATOM 1070 C C . SER A 1 131 ? 19.554 14.654 3.372 1.00 77.75 131 SER A C 1
ATOM 1072 O O . SER A 1 131 ? 19.523 14.926 2.172 1.00 77.75 131 SER A O 1
ATOM 1074 N N . SER A 1 132 ? 18.569 13.988 3.978 1.00 79.69 132 SER A N 1
ATOM 1075 C CA . SER A 1 132 ? 17.367 13.501 3.300 1.00 79.69 132 SER A CA 1
ATOM 1076 C C . SER A 1 132 ? 16.161 14.386 3.602 1.00 79.69 132 SER A C 1
ATOM 1078 O O . SER A 1 132 ? 15.965 14.827 4.731 1.00 79.69 132 SER A O 1
ATOM 1080 N N . TRP A 1 133 ? 15.310 14.596 2.601 1.00 83.56 133 TRP A N 1
ATOM 1081 C CA . TRP A 1 133 ? 14.016 15.260 2.759 1.00 83.56 133 TRP A CA 1
ATOM 1082 C C . TRP A 1 133 ? 12.992 14.674 1.786 1.00 83.56 133 TRP A C 1
ATOM 1084 O O . TRP A 1 133 ? 13.338 14.016 0.799 1.00 83.56 133 TRP A O 1
ATOM 1094 N N . ILE A 1 134 ? 11.711 14.917 2.053 1.00 87.75 134 ILE A N 1
ATOM 1095 C CA . ILE A 1 134 ? 10.631 14.635 1.112 1.00 87.75 134 ILE A CA 1
ATOM 1096 C C . ILE A 1 134 ? 10.227 15.917 0.377 1.00 87.75 134 ILE A C 1
ATOM 1098 O O . ILE A 1 134 ? 9.996 16.967 0.980 1.00 87.75 134 ILE A O 1
ATOM 1102 N N . ASN A 1 135 ? 10.158 15.842 -0.951 1.00 89.31 135 ASN A N 1
ATOM 1103 C CA . ASN A 1 135 ? 9.631 16.939 -1.758 1.00 89.31 135 ASN A CA 1
ATOM 1104 C C . ASN A 1 135 ? 8.090 16.937 -1.752 1.00 89.31 135 ASN A C 1
ATOM 1106 O O . ASN A 1 135 ? 7.454 15.954 -1.371 1.00 89.31 135 ASN A O 1
ATOM 1110 N N . ASP A 1 136 ? 7.487 18.042 -2.187 1.00 89.94 136 ASP A N 1
ATOM 1111 C CA . ASP A 1 136 ? 6.030 18.228 -2.184 1.00 89.94 136 ASP A CA 1
ATOM 1112 C C . ASP A 1 136 ? 5.279 17.196 -3.047 1.00 89.94 136 ASP A C 1
ATOM 1114 O O . ASP A 1 136 ? 4.241 16.678 -2.639 1.00 89.94 136 ASP A O 1
ATOM 1118 N N . VAL A 1 137 ? 5.834 16.817 -4.202 1.00 89.62 137 VAL A N 1
ATOM 1119 C CA . VAL A 1 137 ? 5.227 15.826 -5.108 1.00 89.62 137 VAL A CA 1
ATOM 1120 C C . VAL A 1 137 ? 5.158 14.447 -4.451 1.00 89.62 137 VAL A C 1
ATOM 1122 O O . VAL A 1 137 ? 4.104 13.808 -4.427 1.00 89.62 137 VAL A O 1
ATOM 1125 N N . ALA A 1 138 ? 6.270 14.002 -3.870 1.00 90.31 138 ALA A N 1
ATOM 1126 C CA . ALA A 1 138 ? 6.365 12.744 -3.150 1.00 90.31 138 ALA A CA 1
ATOM 1127 C C . ALA A 1 138 ? 5.443 12.739 -1.926 1.00 90.31 138 ALA A C 1
ATOM 1129 O O . ALA A 1 138 ? 4.712 11.774 -1.713 1.00 90.31 138 ALA A O 1
ATOM 1130 N N . PHE A 1 139 ? 5.424 13.834 -1.163 1.00 94.00 139 PHE A N 1
ATOM 1131 C CA . PHE A 1 139 ? 4.547 13.988 -0.007 1.00 94.00 139 PHE A CA 1
ATOM 1132 C C . PHE A 1 139 ? 3.068 13.858 -0.397 1.00 94.00 139 PHE A C 1
ATOM 1134 O O . PHE A 1 139 ? 2.359 13.005 0.138 1.00 94.00 139 PHE A O 1
ATOM 1141 N N . LYS A 1 140 ? 2.614 14.623 -1.396 1.00 94.25 140 LYS A N 1
ATOM 1142 C CA . LYS A 1 140 ? 1.234 14.566 -1.907 1.00 94.25 140 LYS A CA 1
ATOM 1143 C C . LYS A 1 140 ? 0.862 13.184 -2.443 1.00 94.25 140 LYS A C 1
ATOM 1145 O O . LYS A 1 140 ? -0.267 12.737 -2.236 1.00 94.25 140 LYS A O 1
ATOM 1150 N N . THR A 1 141 ? 1.800 12.495 -3.089 1.00 94.25 141 THR A N 1
ATOM 1151 C CA . THR A 1 141 ? 1.597 11.124 -3.581 1.00 94.25 141 THR A CA 1
ATOM 1152 C C . THR A 1 141 ? 1.373 10.150 -2.425 1.00 94.25 141 THR A C 1
ATOM 1154 O O . THR A 1 141 ? 0.411 9.390 -2.451 1.00 94.25 141 THR A O 1
ATOM 1157 N N . LEU A 1 142 ? 2.185 10.208 -1.365 1.00 95.38 142 LEU A N 1
ATOM 1158 C CA . LEU A 1 142 ? 2.016 9.333 -0.197 1.00 95.38 142 LEU A CA 1
ATOM 1159 C C . LEU A 1 142 ? 0.708 9.594 0.555 1.00 95.38 142 LEU A C 1
ATOM 1161 O O . LEU A 1 142 ? 0.058 8.644 0.990 1.00 95.38 142 LEU A O 1
ATOM 1165 N N . ILE A 1 143 ? 0.290 10.859 0.668 1.00 96.94 143 ILE A N 1
ATOM 1166 C CA . ILE A 1 143 ? -1.032 11.202 1.211 1.00 96.94 143 ILE A CA 1
ATOM 1167 C C . ILE A 1 143 ? -2.134 10.606 0.337 1.00 96.94 143 ILE A C 1
ATOM 1169 O O . ILE A 1 143 ? -3.067 10.002 0.861 1.00 96.94 143 ILE A O 1
ATOM 1173 N N . THR A 1 144 ? -2.009 10.725 -0.987 1.00 96.19 144 THR A N 1
ATOM 1174 C CA . THR A 1 144 ? -2.967 10.144 -1.938 1.00 96.19 144 THR A CA 1
ATOM 1175 C C . THR A 1 144 ? -3.055 8.630 -1.770 1.00 96.19 144 THR A C 1
ATOM 1177 O O . THR A 1 144 ? -4.158 8.111 -1.642 1.00 96.19 144 THR A O 1
ATOM 1180 N N . PHE A 1 145 ? -1.926 7.926 -1.661 1.00 96.81 145 PHE A N 1
ATOM 1181 C CA . PHE A 1 145 ? -1.920 6.490 -1.377 1.00 96.81 145 PHE A CA 1
ATOM 1182 C C . PHE A 1 145 ? -2.602 6.155 -0.055 1.00 96.81 145 PHE A C 1
ATOM 1184 O O . PHE A 1 145 ? -3.436 5.259 -0.021 1.00 96.81 145 PHE A O 1
ATOM 1191 N N . GLY A 1 146 ? -2.305 6.879 1.025 1.00 97.38 146 GLY A N 1
ATOM 1192 C CA . GLY A 1 146 ? -2.958 6.644 2.311 1.00 97.38 146 GLY A CA 1
ATOM 1193 C C . GLY A 1 146 ? -4.474 6.867 2.276 1.00 97.38 146 GLY A C 1
ATOM 1194 O O . GLY A 1 146 ? -5.213 6.108 2.898 1.00 97.38 146 GLY A O 1
ATOM 1195 N N . VAL A 1 147 ? -4.948 7.844 1.499 1.00 97.69 147 VAL A N 1
ATOM 1196 C CA . VAL A 1 147 ? -6.384 8.060 1.257 1.00 97.69 147 VAL A CA 1
ATOM 1197 C C . VAL A 1 147 ? -6.983 6.927 0.419 1.00 97.69 147 VAL A C 1
ATOM 1199 O O . VAL A 1 147 ? -8.010 6.372 0.791 1.00 97.69 147 VAL A O 1
ATOM 1202 N N . GLU A 1 148 ? -6.346 6.544 -0.689 1.00 97.25 148 GLU A N 1
ATOM 1203 C CA . GLU A 1 148 ? -6.856 5.503 -1.595 1.00 97.25 148 GLU A CA 1
ATOM 1204 C C . GLU A 1 148 ? -6.873 4.101 -0.970 1.00 97.25 148 GLU A C 1
ATOM 1206 O O . GLU A 1 148 ? -7.706 3.278 -1.349 1.00 97.25 148 GLU A O 1
ATOM 1211 N N . ILE A 1 149 ? -5.973 3.840 -0.021 1.00 97.00 149 ILE A N 1
ATOM 1212 C CA . ILE A 1 149 ? -5.894 2.609 0.781 1.00 97.00 149 ILE A CA 1
ATOM 1213 C C . ILE A 1 149 ? -6.948 2.586 1.900 1.00 97.00 149 ILE A C 1
ATOM 1215 O O . ILE A 1 149 ? -7.258 1.517 2.417 1.00 97.00 149 ILE A O 1
ATOM 1219 N N . GLY A 1 150 ? -7.505 3.742 2.272 1.00 96.50 150 GLY A N 1
ATOM 1220 C CA . GLY A 1 150 ? -8.461 3.866 3.375 1.00 96.50 150 GLY A CA 1
ATOM 1221 C C . GLY A 1 150 ? -7.821 4.051 4.754 1.00 96.50 150 GLY A C 1
ATOM 1222 O O . GLY A 1 150 ? -8.506 3.910 5.758 1.00 96.50 150 GLY A O 1
ATOM 1223 N N . ALA A 1 151 ? -6.530 4.388 4.828 1.00 97.06 151 ALA A N 1
ATOM 1224 C CA . ALA A 1 151 ? -5.873 4.723 6.095 1.00 97.06 151 ALA A CA 1
ATOM 1225 C C . ALA A 1 151 ? -6.237 6.138 6.573 1.00 97.06 151 ALA A C 1
ATOM 1227 O O . ALA A 1 151 ? -6.303 6.409 7.774 1.00 97.06 151 ALA A O 1
ATOM 1228 N N . PHE A 1 152 ? -6.454 7.059 5.627 1.00 97.94 152 PHE A N 1
ATOM 1229 C CA . PHE A 1 152 ? -6.672 8.475 5.909 1.00 97.94 152 PHE A CA 1
ATOM 1230 C C . PHE A 1 152 ? -7.930 9.017 5.239 1.00 97.94 152 PHE A C 1
ATOM 1232 O O . PHE A 1 152 ? -8.337 8.571 4.167 1.00 97.94 152 PHE A O 1
ATOM 1239 N N . LYS A 1 153 ? -8.479 10.085 5.816 1.00 97.62 153 LYS A N 1
ATOM 1240 C CA . LYS A 1 153 ? -9.502 10.928 5.197 1.00 97.62 153 LYS A CA 1
ATOM 1241 C C . LYS A 1 153 ? -8.973 12.351 5.063 1.00 97.62 153 LYS A C 1
ATOM 1243 O O . LYS A 1 153 ? -8.585 12.962 6.060 1.00 97.62 153 LYS A O 1
ATOM 1248 N N . LYS A 1 154 ? -8.950 12.872 3.835 1.00 96.62 154 LYS A N 1
ATOM 1249 C CA . LYS A 1 154 ? -8.502 14.235 3.525 1.00 96.62 154 LYS A CA 1
ATOM 1250 C C . LYS A 1 154 ? -9.700 15.172 3.374 1.00 96.62 154 LYS A C 1
ATOM 1252 O O . LYS A 1 154 ? -10.626 14.853 2.634 1.00 96.62 154 LYS A O 1
ATOM 1257 N N . HIS A 1 155 ? -9.630 16.338 4.009 1.00 95.00 155 HIS A N 1
ATOM 1258 C CA . HIS A 1 155 ? -10.597 17.430 3.884 1.00 95.00 155 HIS A CA 1
ATOM 1259 C C . HIS A 1 155 ? -9.844 18.744 3.721 1.00 95.00 155 HIS A C 1
ATOM 1261 O O . HIS A 1 155 ? -9.201 19.200 4.660 1.00 95.00 155 HIS A O 1
ATOM 1267 N N . GLY A 1 156 ? -9.885 19.337 2.526 1.00 94.38 156 GLY A N 1
ATOM 1268 C CA . GLY A 1 156 ? -9.134 20.563 2.244 1.00 94.38 156 GLY A CA 1
ATOM 1269 C C . GLY A 1 156 ? -7.627 20.396 2.486 1.00 94.38 156 GLY A C 1
ATOM 1270 O O . GLY A 1 156 ? -6.975 19.567 1.837 1.00 94.38 156 GLY A O 1
ATOM 1271 N N . ASP A 1 157 ? -7.091 21.194 3.409 1.00 95.25 157 ASP A N 1
ATOM 1272 C CA . ASP A 1 157 ? -5.694 21.209 3.849 1.00 95.25 157 ASP A CA 1
ATOM 1273 C C . ASP A 1 157 ? -5.419 20.317 5.070 1.00 95.25 157 ASP A C 1
ATOM 1275 O O . ASP A 1 157 ? -4.298 20.300 5.575 1.00 95.25 157 ASP A O 1
ATOM 1279 N N . GLU A 1 158 ? -6.403 19.544 5.524 1.00 97.19 158 GLU A N 1
ATOM 1280 C CA . GLU A 1 158 ? -6.291 18.649 6.671 1.00 97.19 158 GLU A CA 1
ATOM 1281 C C . GLU A 1 158 ? -6.392 17.181 6.258 1.00 97.19 158 GLU A C 1
ATOM 1283 O O . GLU A 1 158 ? -7.068 16.796 5.296 1.00 97.19 158 GLU A O 1
ATOM 1288 N N . VAL A 1 159 ? -5.726 16.332 7.033 1.00 97.81 159 VAL A N 1
ATOM 1289 C CA . VAL A 1 159 ? -5.817 14.880 6.935 1.00 97.81 159 VAL A CA 1
ATOM 1290 C C . VAL A 1 159 ? -6.090 14.295 8.316 1.00 97.81 159 VAL A C 1
ATOM 1292 O O . VAL A 1 159 ? -5.563 14.765 9.322 1.00 97.81 159 VAL A O 1
ATOM 1295 N N . SER A 1 160 ? -6.953 13.288 8.363 1.00 97.94 160 SER A N 1
ATOM 1296 C CA . SER A 1 160 ? -7.370 12.603 9.587 1.00 97.94 160 SER A CA 1
ATOM 1297 C C . SER A 1 160 ? -7.184 11.100 9.464 1.00 97.94 160 SER A C 1
ATOM 1299 O O . SER A 1 160 ? -7.267 10.550 8.361 1.00 97.94 160 SER A O 1
ATOM 1301 N N . PHE A 1 161 ? -6.917 10.450 10.590 1.00 97.56 161 PHE A N 1
ATOM 1302 C CA . PHE A 1 161 ? -6.817 9.004 10.683 1.00 97.56 161 PHE A CA 1
ATOM 1303 C C . PHE A 1 161 ? -8.209 8.384 10.539 1.00 97.56 161 PHE A C 1
ATOM 1305 O O . PHE A 1 161 ? -9.145 8.798 11.221 1.00 97.56 16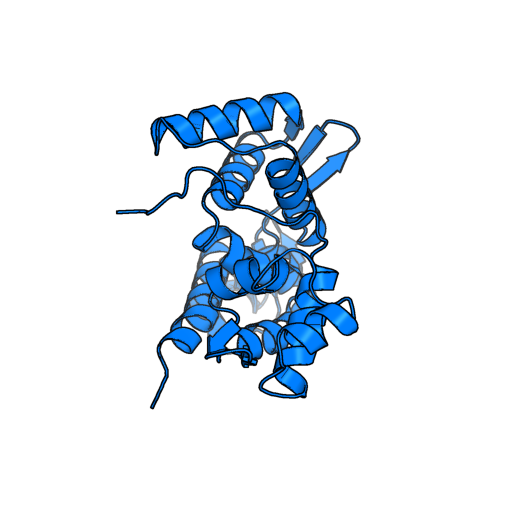1 PHE A O 1
ATOM 1312 N N . LEU A 1 162 ? -8.356 7.416 9.633 1.00 94.94 162 LEU A N 1
ATOM 1313 C CA . LEU A 1 162 ? -9.626 6.713 9.426 1.00 94.94 162 LEU A CA 1
ATOM 1314 C C . LEU A 1 162 ? -9.675 5.372 10.174 1.00 94.94 162 LEU A C 1
ATOM 1316 O O . LEU A 1 162 ? -10.758 4.859 10.440 1.00 94.94 162 LEU A O 1
ATOM 1320 N N . GLY A 1 163 ? -8.513 4.830 10.535 1.00 92.88 163 GLY A N 1
ATOM 1321 C CA . GLY A 1 163 ? -8.367 3.515 11.146 1.00 92.88 163 GLY A CA 1
ATOM 1322 C C . GLY A 1 163 ? -7.299 2.686 10.441 1.00 92.88 163 GLY A C 1
ATOM 1323 O O . GLY A 1 163 ? -6.660 3.136 9.488 1.00 92.88 163 GLY A O 1
ATOM 1324 N N . ASP A 1 164 ? -7.109 1.461 10.923 1.00 93.50 164 ASP A N 1
ATOM 1325 C CA . ASP A 1 164 ? -6.271 0.483 10.238 1.00 93.50 164 ASP A CA 1
ATOM 1326 C C . ASP A 1 164 ? -6.991 0.001 8.955 1.00 93.50 164 ASP A C 1
ATOM 1328 O O . ASP A 1 164 ? -8.091 -0.573 9.035 1.00 93.50 164 ASP A O 1
ATOM 1332 N N . PRO A 1 165 ? -6.409 0.238 7.762 1.00 95.25 165 PRO A N 1
ATOM 1333 C CA . PRO A 1 165 ? -7.021 -0.172 6.504 1.00 95.25 165 PRO A CA 1
ATOM 1334 C C . PRO A 1 165 ? -7.116 -1.696 6.367 1.00 95.25 165 PRO A C 1
ATOM 1336 O O . PRO A 1 165 ? -8.070 -2.183 5.761 1.00 95.25 165 PRO A O 1
ATOM 1339 N N . ILE A 1 166 ? -6.182 -2.460 6.947 1.00 95.56 166 ILE A N 1
ATOM 1340 C CA . ILE A 1 166 ? -6.220 -3.926 6.929 1.00 95.56 166 ILE A CA 1
ATOM 1341 C C . ILE A 1 166 ? -7.355 -4.426 7.808 1.00 95.56 166 ILE A C 1
ATOM 1343 O O . ILE A 1 166 ? -8.155 -5.235 7.346 1.00 95.56 166 ILE A O 1
ATOM 1347 N N . ALA A 1 167 ? -7.495 -3.902 9.026 1.00 93.88 167 ALA A N 1
ATOM 1348 C CA . ALA A 1 167 ? -8.605 -4.279 9.897 1.00 93.88 167 ALA A CA 1
ATOM 1349 C C . ALA A 1 167 ? -9.967 -4.041 9.215 1.00 93.88 167 ALA A C 1
ATOM 1351 O O . ALA A 1 167 ? -10.845 -4.906 9.228 1.00 93.88 167 ALA A O 1
ATOM 1352 N N . SER A 1 168 ? -10.114 -2.889 8.558 1.00 94.56 168 SER A N 1
ATOM 1353 C CA . SER A 1 168 ? -11.323 -2.535 7.809 1.00 94.56 168 SER A CA 1
ATOM 1354 C C . SER A 1 168 ? -11.577 -3.471 6.630 1.00 94.56 168 SER A C 1
ATOM 1356 O O . SER A 1 168 ? -12.699 -3.940 6.438 1.00 94.56 168 SER A O 1
ATOM 1358 N N . ALA A 1 169 ? -10.537 -3.784 5.857 1.00 95.44 169 ALA A N 1
ATOM 1359 C CA . ALA A 1 169 ? -10.645 -4.697 4.727 1.00 95.44 169 ALA A CA 1
ATOM 1360 C C . ALA A 1 169 ? -11.000 -6.123 5.159 1.00 95.44 169 ALA A C 1
ATOM 1362 O O . ALA A 1 169 ? -11.835 -6.746 4.516 1.00 95.44 169 ALA A O 1
ATOM 1363 N N . LEU A 1 170 ? -10.430 -6.621 6.259 1.00 94.56 170 LEU A N 1
ATOM 1364 C CA . LEU A 1 170 ? -10.728 -7.952 6.794 1.00 94.56 170 LEU A CA 1
ATOM 1365 C C . LEU A 1 170 ? -12.182 -8.068 7.258 1.00 94.56 170 LEU A C 1
ATOM 1367 O O . LEU A 1 170 ? -12.846 -9.046 6.929 1.00 94.56 170 LEU A O 1
ATOM 1371 N N . ALA A 1 171 ? -12.690 -7.064 7.982 1.00 93.75 171 ALA A N 1
ATOM 1372 C CA . ALA A 1 171 ? -14.092 -7.046 8.391 1.00 93.75 171 ALA A CA 1
ATOM 1373 C C . ALA A 1 171 ? -15.021 -7.101 7.168 1.00 93.75 171 ALA A C 1
ATOM 1375 O O . ALA A 1 171 ? -15.936 -7.917 7.131 1.00 93.75 171 ALA A O 1
ATOM 1376 N N . ASN A 1 172 ? -14.743 -6.300 6.137 1.00 93.50 172 ASN A N 1
ATOM 1377 C CA . ASN A 1 172 ? -15.556 -6.281 4.921 1.00 93.50 172 ASN A CA 1
ATOM 1378 C C . ASN A 1 172 ? -15.451 -7.587 4.117 1.00 93.50 172 ASN A C 1
ATOM 1380 O O . ASN A 1 172 ? -16.465 -8.107 3.661 1.00 93.50 172 ASN A O 1
ATOM 1384 N N . ALA A 1 173 ? -14.239 -8.121 3.951 1.00 93.44 173 ALA A N 1
ATOM 1385 C CA . ALA A 1 173 ? -13.977 -9.312 3.147 1.00 93.44 173 ALA A CA 1
ATOM 1386 C C . ALA A 1 173 ? -14.629 -10.577 3.722 1.00 93.44 173 ALA A C 1
ATOM 1388 O O . ALA A 1 173 ? -15.019 -11.462 2.965 1.00 93.44 173 ALA A O 1
ATOM 1389 N N . PHE A 1 174 ? -14.767 -10.652 5.048 1.00 92.50 174 PHE A N 1
ATOM 1390 C CA . PHE A 1 174 ? -15.296 -11.827 5.746 1.00 92.50 174 PHE A CA 1
ATOM 1391 C C . PHE A 1 174 ? -16.661 -11.580 6.406 1.00 92.50 174 PHE A C 1
ATOM 1393 O O . PHE A 1 174 ? -17.031 -12.281 7.348 1.00 92.50 174 PHE A O 1
ATOM 1400 N N . GLY A 1 175 ? -17.411 -10.578 5.928 1.00 88.12 175 GLY A N 1
ATOM 1401 C CA . GLY A 1 175 ? -18.794 -10.325 6.356 1.00 88.12 175 GLY A CA 1
ATOM 1402 C C . GLY A 1 175 ? -18.945 -9.992 7.846 1.00 88.12 175 GLY A C 1
ATOM 1403 O O . GLY A 1 175 ? -19.943 -10.357 8.463 1.00 88.12 175 GLY A O 1
ATOM 1404 N N . GLY A 1 176 ? -17.936 -9.353 8.433 1.00 91.44 176 GLY A N 1
ATOM 1405 C CA . GLY A 1 176 ? -17.862 -9.009 9.847 1.00 91.44 176 GLY A CA 1
ATOM 1406 C C . GLY A 1 176 ? -18.104 -7.533 10.161 1.00 91.44 176 GLY A C 1
ATOM 1407 O O . GLY A 1 176 ? -18.560 -6.748 9.332 1.00 91.44 176 GLY A O 1
ATOM 1408 N N . ALA A 1 177 ? -17.764 -7.146 11.390 1.00 91.50 177 ALA A N 1
ATOM 1409 C CA . ALA A 1 177 ? -17.890 -5.783 11.894 1.00 91.50 177 ALA A CA 1
ATOM 1410 C C . ALA A 1 177 ? -16.580 -5.280 12.510 1.00 91.50 177 ALA A C 1
ATOM 1412 O O . ALA A 1 177 ? -15.796 -6.045 13.072 1.00 91.50 177 ALA A O 1
ATOM 1413 N N . LEU A 1 178 ? -16.367 -3.965 12.449 1.00 92.25 178 LEU A N 1
ATOM 1414 C CA . LEU A 1 178 ? -15.298 -3.287 13.178 1.00 92.25 178 LEU A CA 1
ATOM 1415 C C . LEU A 1 178 ? -15.821 -2.775 14.520 1.00 92.25 178 LEU A C 1
ATOM 1417 O O . LEU A 1 178 ? -16.669 -1.886 14.556 1.00 92.25 178 LEU A O 1
ATOM 1421 N N . ILE A 1 179 ? -15.274 -3.282 15.625 1.00 89.12 179 ILE A N 1
ATOM 1422 C CA . ILE A 1 179 ? -15.609 -2.817 16.978 1.00 89.12 179 ILE A CA 1
ATOM 1423 C C . ILE A 1 179 ? -14.317 -2.395 17.672 1.00 89.12 179 ILE A C 1
ATOM 1425 O O . ILE A 1 179 ? -13.376 -3.180 17.790 1.00 89.12 179 ILE A O 1
ATOM 1429 N N . GLY A 1 180 ? -14.242 -1.130 18.097 1.00 87.44 180 GLY A N 1
ATOM 1430 C CA . GLY A 1 180 ? -13.031 -0.572 18.712 1.00 87.44 180 GLY A CA 1
ATOM 1431 C C . GLY A 1 180 ? -11.797 -0.635 17.799 1.00 87.44 180 GLY A C 1
ATOM 1432 O O . GLY A 1 180 ? -10.685 -0.813 18.286 1.00 87.44 180 GLY A O 1
ATOM 1433 N N . GLY A 1 181 ? -11.998 -0.560 16.477 1.00 87.69 181 GLY A N 1
ATOM 1434 C CA . GLY A 1 181 ? -10.927 -0.665 15.480 1.00 87.69 181 GLY A CA 1
ATOM 1435 C C . GLY A 1 181 ? -10.422 -2.087 15.220 1.00 87.69 181 GLY A C 1
ATOM 1436 O O . GLY A 1 181 ? -9.437 -2.245 14.506 1.00 87.69 181 GLY A O 1
ATOM 1437 N N . ARG A 1 182 ? -11.075 -3.119 15.773 1.00 91.38 182 ARG A N 1
ATOM 1438 C CA . ARG A 1 182 ? -10.705 -4.524 15.556 1.00 91.38 182 ARG A CA 1
ATOM 1439 C C . ARG A 1 182 ? -11.773 -5.274 14.753 1.00 91.38 182 ARG A C 1
ATOM 1441 O O . ARG A 1 182 ? -12.958 -5.024 14.992 1.00 91.38 182 ARG A O 1
ATOM 1448 N N . PRO A 1 183 ? -11.394 -6.185 13.837 1.00 94.06 183 PRO A N 1
ATOM 1449 C CA . PRO A 1 183 ? -12.343 -6.970 13.055 1.00 94.06 183 PRO A CA 1
ATOM 1450 C C . PRO A 1 183 ? -12.918 -8.119 13.885 1.00 94.06 183 PRO A C 1
ATOM 1452 O O . PRO A 1 183 ? -12.168 -8.885 14.492 1.00 94.06 183 PRO A O 1
ATOM 1455 N N . TYR A 1 184 ? -14.237 -8.265 13.846 1.00 95.12 184 TYR A N 1
ATOM 1456 C CA . TYR A 1 184 ? -14.977 -9.416 14.355 1.00 95.12 184 TYR A CA 1
ATOM 1457 C C . TYR A 1 184 ? -15.669 -10.091 13.179 1.00 95.12 184 TYR A C 1
ATOM 1459 O O . TYR A 1 184 ? -16.499 -9.460 12.529 1.00 95.12 184 TYR A O 1
ATOM 1467 N N . VAL A 1 185 ? -15.328 -11.344 12.894 1.00 95.00 185 VAL A N 1
ATOM 1468 C CA . VAL A 1 185 ? -15.793 -12.068 11.699 1.00 95.00 185 VAL A CA 1
ATOM 1469 C C . VAL A 1 185 ? -16.269 -13.475 12.062 1.00 95.00 185 VAL A C 1
ATOM 1471 O O . VAL A 1 185 ? -15.916 -13.996 13.121 1.00 95.00 185 VAL A O 1
ATOM 1474 N N . GLY A 1 186 ? -17.082 -14.090 11.202 1.00 92.12 186 GLY A N 1
ATOM 1475 C CA . GLY A 1 186 ? -17.565 -15.459 11.416 1.00 92.12 186 GLY A CA 1
ATOM 1476 C C . GLY A 1 186 ? -16.512 -16.515 11.087 1.00 92.12 186 GLY A C 1
ATOM 1477 O O . GLY A 1 186 ? -16.270 -17.423 11.875 1.00 92.12 186 GLY A O 1
ATOM 1478 N N . GLU A 1 187 ? -15.848 -16.359 9.944 1.00 91.31 187 GLU A N 1
ATOM 1479 C CA . GLU A 1 187 ? -14.873 -17.315 9.422 1.00 91.31 187 GLU A CA 1
ATOM 1480 C C . GLU A 1 187 ? -13.675 -16.578 8.824 1.00 91.31 187 GLU A C 1
ATOM 1482 O O . GLU A 1 187 ? -13.780 -15.427 8.397 1.00 91.31 187 GLU A O 1
ATOM 1487 N N . ILE A 1 188 ? -12.523 -17.246 8.806 1.00 91.94 188 ILE A N 1
ATOM 1488 C CA . ILE A 1 188 ? -11.282 -16.734 8.221 1.00 91.94 188 ILE A CA 1
ATOM 1489 C C . ILE A 1 188 ? -10.532 -17.857 7.511 1.00 91.94 188 ILE A C 1
ATOM 1491 O O . ILE A 1 188 ? -10.650 -19.021 7.900 1.00 91.94 188 ILE A O 1
ATOM 1495 N N . PRO A 1 189 ? -9.707 -17.526 6.510 1.00 89.81 189 PRO A N 1
ATOM 1496 C CA . PRO A 1 189 ? -8.803 -18.491 5.913 1.00 89.81 189 PRO A CA 1
ATOM 1497 C C . PRO A 1 189 ? -7.733 -18.947 6.915 1.00 89.81 189 PRO A C 1
ATOM 1499 O O . PRO A 1 189 ? -7.322 -18.199 7.804 1.00 89.81 189 PRO A O 1
ATOM 1502 N N . GLU A 1 190 ? -7.223 -20.162 6.715 1.00 89.38 190 GLU A N 1
ATOM 1503 C CA . GLU A 1 190 ? -6.257 -20.814 7.611 1.00 89.38 190 GLU A CA 1
ATOM 1504 C C . GLU A 1 190 ? -5.015 -19.957 7.891 1.00 89.38 190 GLU A C 1
ATOM 1506 O O . GLU A 1 190 ? -4.543 -19.895 9.025 1.00 89.38 190 GLU A O 1
ATOM 1511 N N . TRP A 1 191 ? -4.527 -19.213 6.895 1.00 87.56 191 TRP A N 1
ATOM 1512 C CA . TRP A 1 191 ? -3.347 -18.356 7.038 1.00 87.56 191 TRP A CA 1
ATOM 1513 C C . TRP A 1 191 ? -3.539 -17.171 8.007 1.00 87.56 191 TRP A C 1
ATOM 1515 O O . TRP A 1 191 ? -2.550 -16.557 8.402 1.00 87.56 191 TRP A O 1
ATOM 1525 N N . LEU A 1 192 ? -4.778 -16.853 8.408 1.00 91.38 192 LEU A N 1
ATOM 1526 C CA . LEU A 1 192 ? -5.097 -15.859 9.444 1.00 91.38 192 LEU A CA 1
ATOM 1527 C C . LEU A 1 192 ? -5.413 -16.475 10.809 1.00 91.38 192 LEU A C 1
ATOM 1529 O O . LEU A 1 192 ? -5.552 -15.731 11.780 1.00 91.38 192 LEU A O 1
ATOM 1533 N N . SER A 1 193 ? -5.524 -17.802 10.907 1.00 91.38 193 SER A N 1
ATOM 1534 C CA . SER A 1 193 ? -5.976 -18.488 12.125 1.00 91.38 193 SER A CA 1
ATOM 1535 C C . SER A 1 193 ? -5.153 -18.121 13.362 1.00 91.38 193 SER A C 1
ATOM 1537 O O . SER A 1 193 ? -5.714 -17.863 14.424 1.00 91.38 193 SER A O 1
ATOM 1539 N N . THR A 1 194 ? -3.832 -17.987 13.217 1.00 93.88 194 THR A N 1
ATOM 1540 C CA . THR A 1 194 ? -2.919 -17.619 14.312 1.00 93.88 194 THR A CA 1
ATOM 1541 C C . THR A 1 194 ? -3.080 -16.178 14.793 1.00 93.88 194 THR A C 1
ATOM 1543 O O . THR A 1 194 ? -2.598 -15.839 15.869 1.00 93.88 194 THR A O 1
ATOM 1546 N N . CYS A 1 195 ? -3.723 -15.320 14.000 1.00 94.81 195 CYS A N 1
ATOM 1547 C CA . CYS A 1 195 ? -3.995 -13.925 14.337 1.00 94.81 195 CYS A CA 1
ATOM 1548 C C . CYS A 1 195 ? -5.406 -13.718 14.896 1.00 94.81 195 CYS A C 1
ATOM 1550 O O . CYS A 1 195 ? -5.797 -12.577 15.136 1.00 94.81 195 CYS A O 1
ATOM 1552 N N . ALA A 1 196 ? -6.183 -14.784 15.089 1.00 94.88 196 ALA A N 1
ATOM 1553 C CA . ALA A 1 196 ? -7.561 -14.692 15.536 1.00 94.88 196 ALA A CA 1
ATOM 1554 C C . ALA A 1 196 ? -7.794 -15.405 16.866 1.00 94.88 196 ALA A C 1
ATOM 1556 O O . ALA A 1 196 ? -7.177 -16.418 17.192 1.00 94.88 196 ALA A O 1
ATOM 1557 N N . LYS A 1 197 ? -8.742 -14.876 17.637 1.00 95.19 197 LYS A N 1
ATOM 1558 C CA . LYS A 1 197 ? -9.190 -15.452 18.901 1.00 95.19 197 LYS A CA 1
ATOM 1559 C C . LYS A 1 197 ? -10.703 -15.605 18.900 1.00 95.19 197 LYS A C 1
ATOM 1561 O O . LYS A 1 197 ? -11.425 -14.640 18.660 1.00 95.19 197 LYS A O 1
ATOM 1566 N N . LEU A 1 198 ? -11.179 -16.799 19.243 1.00 94.44 198 LEU A N 1
ATOM 1567 C CA . LEU A 1 198 ? -12.604 -17.058 19.430 1.00 94.44 198 LEU A CA 1
ATOM 1568 C C . LEU A 1 198 ? -13.143 -16.2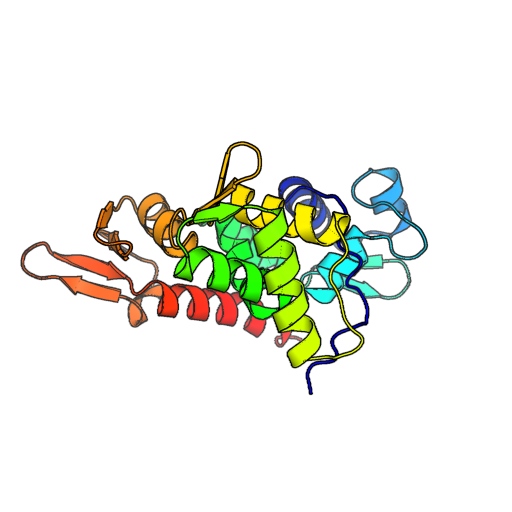90 20.644 1.00 94.44 198 LEU A C 1
ATOM 1570 O O . LEU A 1 198 ? -12.624 -16.417 21.758 1.00 94.44 198 LEU A O 1
ATOM 1574 N N . VAL A 1 199 ? -14.208 -15.522 20.433 1.00 93.06 199 VAL A N 1
ATOM 1575 C CA . VAL A 1 199 ? -14.918 -14.777 21.473 1.00 93.06 199 VAL A CA 1
ATOM 1576 C C . VAL A 1 199 ? -16.169 -15.553 21.870 1.00 93.06 199 VAL A C 1
ATOM 1578 O O . VAL A 1 199 ? -17.049 -15.816 21.054 1.00 93.06 199 VAL A O 1
ATOM 1581 N N . LYS A 1 200 ? -16.255 -15.937 23.147 1.00 89.25 200 LYS A N 1
ATOM 1582 C CA . LYS A 1 200 ? -17.439 -16.590 23.722 1.00 89.25 200 LYS A CA 1
ATOM 1583 C C . LYS A 1 200 ? -18.350 -15.547 24.390 1.00 89.25 200 LYS A C 1
ATOM 1585 O O . LYS A 1 200 ? -17.820 -14.594 24.958 1.00 89.25 200 LYS A O 1
ATOM 1590 N N . PRO A 1 201 ? -19.687 -15.724 24.374 1.00 86.25 201 PRO A N 1
ATOM 1591 C CA . PRO A 1 201 ? -20.433 -16.857 23.810 1.00 86.25 201 PRO A CA 1
ATOM 1592 C C . PRO A 1 201 ? -20.798 -16.705 22.324 1.00 86.25 201 PRO A C 1
ATOM 1594 O O . PRO A 1 201 ? -21.326 -17.645 21.746 1.00 86.25 201 PRO A O 1
ATOM 1597 N N . SER A 1 202 ? -20.532 -15.551 21.707 1.00 85.69 202 SER A N 1
ATOM 1598 C CA . SER A 1 202 ? -20.978 -15.223 20.345 1.00 85.69 202 SER A CA 1
ATOM 1599 C C . SER A 1 202 ? -20.414 -16.130 19.249 1.00 85.69 202 SER A C 1
ATOM 1601 O O . SER A 1 202 ? -20.997 -16.195 18.174 1.00 85.69 202 SER A O 1
ATOM 1603 N N . GLY A 1 203 ? -19.289 -16.808 19.491 1.00 89.00 203 GLY A N 1
ATOM 1604 C CA . GLY A 1 203 ? -18.678 -17.724 18.526 1.00 89.00 203 GLY A CA 1
ATOM 1605 C C . GLY A 1 203 ? -17.962 -17.023 17.368 1.00 89.00 203 GLY A C 1
ATOM 1606 O O . GLY A 1 203 ? -17.475 -17.698 16.470 1.00 89.00 203 GLY A O 1
ATOM 1607 N N . VAL A 1 204 ? -17.863 -15.690 17.396 1.00 93.88 204 VAL A N 1
ATOM 1608 C CA . VAL A 1 204 ? -17.139 -14.903 16.387 1.00 93.88 204 VAL A CA 1
ATOM 1609 C C . VAL A 1 204 ? -15.641 -14.874 16.677 1.00 93.88 204 VAL A C 1
ATOM 1611 O O . VAL A 1 204 ? -15.198 -14.991 17.825 1.00 93.88 204 VAL A O 1
ATOM 1614 N N . LEU A 1 205 ? -14.852 -14.666 15.632 1.00 95.31 205 LEU A N 1
ATOM 1615 C CA . LEU A 1 205 ? -13.406 -14.520 15.692 1.00 95.31 205 LEU A CA 1
ATOM 1616 C C . LEU A 1 205 ? -13.031 -13.039 15.755 1.00 95.31 205 LEU A C 1
ATOM 1618 O O . LEU A 1 205 ? -13.363 -12.265 14.861 1.00 95.31 205 LEU A O 1
ATOM 1622 N N . LEU A 1 206 ? -12.308 -12.657 16.804 1.00 95.50 206 LEU A N 1
ATOM 1623 C CA . LEU A 1 206 ? -11.638 -11.366 16.912 1.00 95.50 206 LEU A CA 1
ATOM 1624 C C . LEU A 1 206 ? -10.252 -11.471 16.278 1.00 95.50 206 LEU A C 1
ATOM 1626 O O . LEU A 1 206 ? -9.428 -12.248 16.761 1.00 95.50 206 LEU A O 1
ATOM 1630 N N . ILE A 1 207 ? -9.983 -10.674 15.247 1.00 95.19 207 ILE A N 1
ATOM 1631 C CA . ILE A 1 207 ? -8.680 -10.641 14.574 1.00 95.19 207 ILE A CA 1
ATOM 1632 C C . ILE A 1 207 ? -7.789 -9.550 15.188 1.00 95.19 207 ILE A C 1
ATOM 1634 O O . ILE A 1 207 ? -8.218 -8.420 15.427 1.00 95.19 207 ILE A O 1
ATOM 1638 N N . ASP A 1 208 ? -6.524 -9.873 15.422 1.00 92.50 208 ASP A N 1
ATOM 1639 C CA . ASP A 1 208 ? -5.469 -8.901 15.690 1.00 92.50 208 ASP A CA 1
ATOM 1640 C C . ASP A 1 208 ? -4.977 -8.298 14.360 1.00 92.50 208 ASP A C 1
ATOM 1642 O O . ASP A 1 208 ? -4.381 -8.990 13.530 1.00 92.50 208 ASP A O 1
ATOM 1646 N N . GLY A 1 209 ? -5.258 -7.008 14.147 1.00 87.31 209 GLY A N 1
ATOM 1647 C CA . GLY A 1 209 ? -4.906 -6.290 12.918 1.00 87.31 209 GLY A CA 1
ATOM 1648 C C . GLY A 1 209 ? -3.398 -6.173 12.684 1.00 87.31 209 GLY A C 1
ATOM 1649 O O . GLY A 1 209 ? -2.945 -6.369 11.556 1.00 87.31 209 GLY A O 1
ATOM 1650 N N . ASP A 1 210 ? -2.610 -5.959 13.743 1.00 88.19 210 ASP A N 1
ATOM 1651 C CA . ASP A 1 210 ? -1.152 -5.851 13.637 1.00 88.19 210 ASP A CA 1
ATOM 1652 C C . ASP A 1 210 ? -0.546 -7.217 13.272 1.00 88.19 210 ASP A C 1
ATOM 1654 O O . ASP A 1 210 ? 0.322 -7.307 12.398 1.00 88.19 210 ASP A O 1
ATOM 1658 N N . CYS A 1 211 ? -1.048 -8.303 13.876 1.00 92.62 211 CYS A N 1
ATOM 1659 C CA . CYS A 1 211 ? -0.670 -9.666 13.492 1.00 92.62 211 CYS A CA 1
ATOM 1660 C C . CYS A 1 211 ? -1.030 -9.957 12.030 1.00 92.62 211 CYS A C 1
ATOM 1662 O O . CYS A 1 211 ? -0.192 -10.459 11.277 1.00 92.62 211 CYS A O 1
ATOM 1664 N N . ALA A 1 212 ? -2.250 -9.616 11.606 1.00 93.00 212 ALA A N 1
ATOM 1665 C CA . ALA A 1 212 ? -2.713 -9.860 10.245 1.00 93.00 212 ALA A CA 1
ATOM 1666 C C . ALA A 1 212 ? -1.895 -9.073 9.207 1.00 93.00 212 ALA A C 1
ATOM 1668 O O . ALA A 1 212 ? -1.509 -9.633 8.180 1.00 93.00 212 ALA A O 1
ATOM 1669 N N . ALA A 1 213 ? -1.562 -7.809 9.485 1.00 90.62 213 ALA A N 1
ATOM 1670 C CA . ALA A 1 213 ? -0.699 -7.000 8.627 1.00 90.62 213 ALA A CA 1
ATOM 1671 C C . ALA A 1 213 ? 0.703 -7.616 8.483 1.00 90.62 213 ALA A C 1
ATOM 1673 O O . ALA A 1 213 ? 1.220 -7.702 7.368 1.00 90.62 213 ALA A O 1
ATOM 1674 N N . GLN A 1 214 ? 1.289 -8.122 9.574 1.00 90.25 214 GLN A N 1
ATOM 1675 C CA . GLN A 1 214 ? 2.573 -8.831 9.527 1.00 90.25 214 GLN A CA 1
ATOM 1676 C C . GLN A 1 214 ? 2.490 -10.177 8.800 1.00 90.25 214 GLN A C 1
ATOM 1678 O O . GLN A 1 214 ? 3.446 -10.573 8.134 1.00 90.25 214 GLN A O 1
ATOM 1683 N N . ALA A 1 215 ? 1.383 -10.910 8.936 1.00 91.50 215 ALA A N 1
ATOM 1684 C CA . ALA A 1 215 ? 1.166 -12.160 8.214 1.00 91.50 215 ALA A CA 1
ATOM 1685 C C . ALA A 1 215 ? 1.076 -11.906 6.701 1.00 91.50 215 ALA A C 1
ATOM 1687 O O . ALA A 1 215 ? 1.718 -12.607 5.919 1.00 91.50 215 ALA A O 1
ATOM 1688 N N . LEU A 1 216 ? 0.357 -10.854 6.296 1.00 92.00 216 LEU A N 1
ATOM 1689 C CA . LEU A 1 216 ? 0.281 -10.392 4.909 1.00 92.00 216 LEU A CA 1
ATOM 1690 C C . LEU A 1 216 ? 1.649 -9.957 4.378 1.00 92.00 216 LEU A C 1
ATOM 1692 O O . LEU A 1 216 ? 2.052 -10.397 3.306 1.00 92.00 216 LEU A O 1
ATOM 1696 N N . GLU A 1 217 ? 2.393 -9.145 5.131 1.00 88.25 217 GLU A N 1
ATOM 1697 C CA . GLU A 1 217 ? 3.757 -8.753 4.768 1.00 88.25 217 GLU A CA 1
ATOM 1698 C C . GLU A 1 217 ? 4.650 -9.981 4.570 1.00 88.25 217 GLU A C 1
ATOM 1700 O O . GLU A 1 217 ? 5.309 -10.105 3.540 1.00 88.25 217 GLU A O 1
ATOM 1705 N N . ARG A 1 218 ? 4.651 -10.927 5.516 1.00 87.12 218 ARG A N 1
ATOM 1706 C CA . ARG A 1 218 ? 5.432 -12.167 5.406 1.00 87.12 218 ARG A CA 1
ATOM 1707 C C . ARG A 1 218 ? 5.047 -12.973 4.178 1.00 87.12 218 ARG A C 1
ATOM 1709 O O . ARG A 1 218 ? 5.923 -13.499 3.510 1.00 87.12 218 ARG A O 1
ATOM 1716 N N . ARG A 1 219 ? 3.764 -13.042 3.845 1.00 86.88 219 ARG A N 1
ATOM 1717 C CA . ARG A 1 219 ? 3.276 -13.740 2.654 1.00 86.88 219 ARG A CA 1
ATOM 1718 C C . ARG A 1 219 ? 3.740 -13.063 1.360 1.00 86.88 219 ARG A C 1
ATOM 1720 O O . ARG A 1 219 ? 4.199 -13.737 0.446 1.00 86.88 219 ARG A O 1
ATOM 1727 N N . LEU A 1 220 ? 3.718 -11.733 1.319 1.00 86.19 220 LEU A N 1
ATOM 1728 C CA . LEU A 1 220 ? 4.181 -10.939 0.177 1.00 86.19 220 LEU A CA 1
ATOM 1729 C C . LEU A 1 220 ? 5.710 -10.964 0.030 1.00 86.19 220 LEU A C 1
ATOM 1731 O O . LEU A 1 220 ? 6.222 -10.908 -1.084 1.00 86.19 220 LEU A O 1
ATOM 1735 N N . THR A 1 221 ? 6.444 -11.085 1.137 1.00 75.00 221 THR A N 1
ATOM 1736 C CA . THR A 1 221 ? 7.915 -11.093 1.157 1.00 75.00 221 THR A CA 1
ATOM 1737 C C . THR A 1 221 ? 8.530 -12.491 1.071 1.00 75.00 221 THR A C 1
ATOM 1739 O O . THR A 1 221 ? 9.560 -12.648 0.424 1.00 75.00 221 THR A O 1
ATOM 1742 N N . ALA A 1 222 ? 7.915 -13.543 1.611 1.00 63.94 222 ALA A N 1
ATOM 1743 C CA . ALA A 1 222 ? 8.372 -14.930 1.432 1.00 63.94 222 ALA A CA 1
ATOM 1744 C C . ALA A 1 222 ? 8.338 -15.356 -0.047 1.00 63.94 222 ALA A C 1
ATOM 1746 O O . ALA A 1 222 ? 9.227 -16.062 -0.529 1.00 63.94 222 ALA A O 1
ATOM 1747 N N . SER A 1 223 ? 7.379 -14.814 -0.796 1.00 56.19 223 SER A N 1
ATOM 1748 C CA . SER A 1 223 ? 7.291 -14.905 -2.254 1.00 56.19 223 SER A CA 1
ATOM 1749 C C . SER A 1 223 ? 8.427 -14.168 -2.991 1.00 56.19 223 SER A C 1
ATOM 1751 O O . SER A 1 223 ? 8.563 -14.301 -4.199 1.00 56.19 223 SER A O 1
ATOM 1753 N N . THR A 1 224 ? 9.280 -13.392 -2.312 1.00 49.22 224 THR A N 1
ATOM 1754 C CA . THR A 1 224 ? 10.465 -12.765 -2.939 1.00 49.22 224 THR A CA 1
ATOM 1755 C C . THR A 1 224 ? 11.736 -13.614 -2.836 1.00 49.22 224 THR A C 1
ATOM 1757 O O . THR A 1 224 ? 12.660 -13.395 -3.616 1.00 49.22 224 THR A O 1
ATOM 1760 N N . TYR A 1 225 ? 11.774 -14.604 -1.932 1.00 40.03 225 TYR A N 1
ATOM 1761 C CA . TYR A 1 225 ? 12.938 -15.476 -1.692 1.00 40.03 225 TYR A CA 1
ATOM 1762 C C . TYR A 1 225 ? 12.771 -16.908 -2.209 1.00 40.03 225 TYR A C 1
ATOM 1764 O O . TYR A 1 225 ? 13.710 -17.699 -2.157 1.00 40.03 225 TYR A O 1
ATOM 1772 N N . SER A 1 226 ? 11.599 -17.246 -2.737 1.00 35.06 226 SER A N 1
ATOM 1773 C CA . SER A 1 226 ? 11.367 -18.500 -3.447 1.00 35.06 226 SER A CA 1
ATOM 1774 C C . SER A 1 226 ? 11.768 -18.329 -4.916 1.00 35.06 226 SER A C 1
ATOM 1776 O O . SER A 1 226 ? 10.953 -18.011 -5.778 1.00 35.06 226 SER A O 1
ATOM 1778 N N . THR A 1 227 ? 13.054 -18.533 -5.195 1.00 31.86 227 THR A N 1
ATOM 1779 C CA . THR A 1 227 ? 13.532 -18.887 -6.542 1.00 31.86 227 THR A CA 1
ATOM 1780 C C . THR A 1 227 ? 14.098 -20.306 -6.476 1.00 31.86 227 THR A C 1
ATOM 1782 O O . THR A 1 227 ? 14.830 -20.575 -5.521 1.00 31.86 227 THR A O 1
ATOM 1785 N N . PRO A 1 228 ? 13.761 -21.206 -7.419 1.00 36.84 228 PRO A N 1
ATOM 1786 C CA . PRO A 1 228 ? 14.552 -22.414 -7.652 1.00 36.84 228 PRO A CA 1
ATOM 1787 C C . PRO A 1 228 ? 15.983 -22.075 -8.091 1.00 36.84 228 PRO A C 1
ATOM 1789 O O . PRO A 1 228 ? 16.187 -20.974 -8.662 1.00 36.84 228 PRO A O 1
#

pLDDT: mean 89.25, std 13.12, range [31.86, 97.94]

Sequence (228 aa):
MFNLQKSIPLPPIKLERLVKYLTEVVQRGPLPLEELKARGLDFGKGRGDITRFLERLGLVKVVGKNVYPTPASYELLSLYHLLGRAIFHPIFYSYLIQYKLIYNIIKEKNKVKLNDLQKELNKHISNISPSSWINDVAFKTLITFGVEIGAFKKHGDEVSFLGDPIASALANAFGGALIGGRPYVGEIPEWLSTCAKLVKPSGVLLIDGDCAAQALERRLTASTYSTP

Foldseek 3Di:
DDPDPQEQPDDLDAVVLLLVLLVVCVVVFKAFQVVCVVVVSFDDPDSGNSLVVCVLLLQWDDDDRIIGGFLLSVLLNVCCVQLNLLLCVLSCCPRPVLLVLLLVVQVVVQKDFLVVSQVVSQVVVCVVPVSHHYDPSRSVSSLNSCVNLQQWDDDDRMIGGRANSQQVSVQVSQVFDQDPRWTWHQDDDPLQPVQWDQDPDVRIITGDSVVVSVSSSCSSVVSSPDDD

Secondary structure (DSSP, 8-state):
-----S-----S--HHHHHHHHHHHHHH-SEEHHHHHHTTS--SSTT-HHHHHHHHTTSEEEETTEEEE-HHHHHHHHHHHHHGGGGHHHHHHHH-HHHHHHHHHHHHHSEEEHHHHHHHHHHHHHHH-TT----HHHHHHHHHHHHHHTSEEEETTEEEE---HHHHHHHHHTT-EEETTEEEES---GGGGGGEEEETTTTEEEE-HHHHHHHHHHHHHHHHH---

Radius of gyration: 18.44 Å; chains: 1; bounding box: 43×44×49 Å